Protein AF-A0A6F9ZKG9-F1 (afdb_mon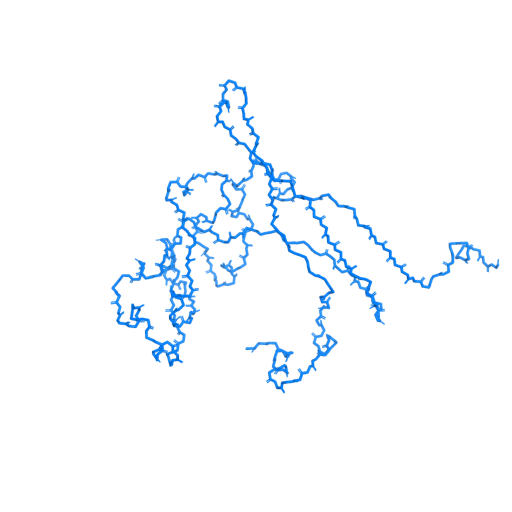omer)

Solvent-accessible surface area (backbone atoms only — not comparable to full-atom values): 14625 Å² total; per-residue (Å²): 128,91,49,72,60,54,52,42,40,74,75,73,45,86,70,62,51,79,78,72,70,48,84,81,84,84,70,87,80,88,82,86,77,47,64,51,72,44,77,36,81,51,97,88,35,59,88,40,72,46,82,46,74,64,65,88,85,84,84,79,73,73,96,73,87,79,92,63,94,83,82,88,86,86,86,86,85,89,80,74,72,91,43,32,45,40,54,44,59,44,79,79,53,64,61,88,80,50,66,92,70,72,66,73,52,63,73,56,41,74,72,52,72,69,39,78,46,32,35,36,35,36,20,80,81,26,53,67,86,45,64,51,77,42,60,49,66,45,74,81,78,54,80,78,66,83,51,64,73,87,54,56,86,49,75,56,56,75,40,39,66,66,72,74,61,77,58,75,64,59,50,70,48,86,65,71,74,69,45,54,68,38,47,97,64,57,91,64,47,94,69,81,87,88,83,82,86,88,80,85,81,93,74,96,68,78,51,76,63,65,71,74,46,95,119

Foldseek 3Di:
DPDPQVVCVVVVHGDDCVVVVHDDDQDDDDDDWAFDWDQDDDPVRHVPIDGDTDDDDDDDRPDDDDPDDDDDDDDDDDDDDAAAAFFDQLVVQVPDDDCQRPVLDPVCLVPDDWDKAFLSSTGVPTDRVAIDTDRRPVSVVDDHDYDPPVCLPDFQDQYQNHQQDDHPVSNVDDDLVSNCRNDPDQPVHPDDDDDDDPDDDDDDDDDPVVVPDPD

pLDDT: mean 96.61, std 2.93, range [68.0, 98.62]

Sequence (215 aa):
MQRYHDVISSFGGKTSYDADNRPLLVMRSNLWASGYDVDGTDQTSLGQFSGRVQQTYKHSVPRFFVPEHGTMFTLALVRFPPTATKEIQYLNAKGALTYTDIAGDPVLYGNLPPREISMKDVFRSGDSSKKFKIAEGQWYRYAPSYVSPAYHLLEGFPFIQEPPSGDLQERVLIRHHDYDQCFQSVQLLQWNSQVKFNVTVYRNLPTTRDSIMTS

Radius of gyration: 25.42 Å; Cα contacts (8 Å, |Δi|>4): 210; chains: 1; bounding box: 58×47×74 Å

Mean predicted aligned error: 4.44 Å

Nearest PDB structures (foldseek):
  1kvp-assembly1_A  TM=9.986E-01  e=2.363E-30  Sinsheimervirus phiX174
  1cd3-assembly1_F  TM=9.586E-01  e=1.595E-28  Sinsheimervirus phiX174
  1al0-assembly1_F  TM=9.570E-01  e=9.172E-28  Sinsheimervirus phiX174
  1m06-assembly1_F  TM=9.916E-01  e=2.110E-23  Escherichia phage alpha3
  1gff-assembly1_1  TM=9.932E-01  e=9.046E-22  Escherichia phage G4

Secondary structure (DSSP, 8-state):
--SHHHHHHHTT----STTTTPPP----------EEEEE--STTTTT-EEEEE-------PPP----SS--------------BTTB--HHHHS-SPPHHHHS--HHHHHHSPPEEEEGGGTBTT--TT-EEEE-TTGGGT--PPP--GGGTT-TT---B-S---SSHHHHHS--GGGGGGGSS--BTBS-----------------HHHHH---

Structure (mmCIF, N/CA/C/O backbone):
data_AF-A0A6F9ZKG9-F1
#
_entry.id   AF-A0A6F9ZKG9-F1
#
loop_
_atom_site.group_PDB
_atom_site.id
_atom_site.type_symbol
_atom_site.label_atom_id
_atom_site.label_alt_id
_atom_site.label_comp_id
_atom_site.label_asym_id
_atom_site.label_entity_id
_atom_site.label_seq_id
_atom_site.pdbx_PDB_ins_code
_atom_site.Cartn_x
_atom_site.Cartn_y
_atom_site.Cartn_z
_atom_site.occupancy
_atom_site.B_iso_or_equiv
_atom_site.auth_seq_id
_atom_site.auth_comp_id
_atom_site.auth_asym_id
_atom_site.auth_atom_id
_atom_site.pdbx_PDB_model_num
ATOM 1 N N . MET A 1 1 ? -13.495 -12.592 -12.644 1.00 68.00 1 MET A N 1
ATOM 2 C CA . MET A 1 1 ? -12.568 -12.274 -13.750 1.00 68.00 1 MET A CA 1
ATOM 3 C C . MET A 1 1 ? -13.169 -11.134 -14.537 1.00 68.00 1 MET A C 1
ATOM 5 O O . MET A 1 1 ? -14.350 -11.212 -14.841 1.00 68.00 1 MET A O 1
ATOM 9 N N . GLN A 1 2 ? -12.418 -10.056 -14.755 1.00 91.38 2 GLN A N 1
ATOM 10 C CA . GLN A 1 2 ? -12.954 -8.833 -15.372 1.00 91.38 2 GLN A CA 1
ATOM 11 C C . GLN A 1 2 ? -12.218 -8.443 -16.658 1.00 91.38 2 GLN A C 1
ATOM 13 O O . GLN A 1 2 ? -12.772 -7.702 -17.461 1.00 91.38 2 GLN A O 1
ATOM 18 N N . ARG A 1 3 ? -10.987 -8.927 -16.871 1.00 95.06 3 ARG A N 1
ATOM 19 C CA . ARG A 1 3 ? -10.190 -8.598 -18.056 1.00 95.06 3 ARG A CA 1
ATOM 20 C C . ARG A 1 3 ? -10.243 -9.725 -19.077 1.00 95.06 3 ARG A C 1
ATOM 22 O O . ARG A 1 3 ? -10.315 -10.894 -18.708 1.00 95.06 3 ARG A O 1
ATOM 29 N N . TYR A 1 4 ? -10.149 -9.365 -20.355 1.00 94.12 4 TYR A N 1
ATOM 30 C CA . TYR A 1 4 ? -10.163 -10.314 -21.469 1.00 94.12 4 TYR A CA 1
ATOM 31 C C . TYR A 1 4 ? -9.132 -11.443 -21.296 1.00 94.12 4 TYR A C 1
ATOM 33 O O . TYR A 1 4 ? -9.489 -12.615 -21.378 1.00 94.12 4 TYR A O 1
ATOM 41 N N . HIS A 1 5 ? -7.877 -11.116 -20.967 1.00 93.69 5 HIS A N 1
ATOM 42 C CA . HIS A 1 5 ? -6.835 -12.128 -20.763 1.00 93.69 5 HIS A CA 1
ATOM 43 C C . HIS A 1 5 ? -7.112 -13.075 -19.588 1.00 93.69 5 HIS A C 1
ATOM 45 O O . HIS A 1 5 ? -6.770 -14.252 -19.680 1.00 93.69 5 HIS A O 1
ATOM 51 N N . ASP A 1 6 ? -7.752 -12.601 -18.513 1.00 95.75 6 ASP A N 1
ATOM 52 C CA . ASP A 1 6 ? -8.135 -13.458 -17.384 1.00 95.75 6 ASP A CA 1
ATOM 53 C C . ASP A 1 6 ? -9.185 -14.481 -17.822 1.00 95.75 6 ASP A C 1
ATOM 55 O O . ASP A 1 6 ? -9.098 -15.655 -17.468 1.00 95.75 6 ASP A O 1
ATOM 59 N N . VAL A 1 7 ? -10.158 -14.040 -18.631 1.00 95.69 7 VAL A N 1
ATOM 60 C CA . VAL A 1 7 ? -11.177 -14.926 -19.201 1.00 95.69 7 VAL A CA 1
ATOM 61 C C . VAL A 1 7 ? -10.508 -15.976 -20.079 1.00 95.69 7 VAL A C 1
ATOM 63 O O . VAL A 1 7 ? -10.723 -17.157 -19.842 1.00 95.69 7 VAL A O 1
ATOM 66 N N . ILE A 1 8 ? -9.632 -15.598 -21.013 1.00 95.94 8 ILE A N 1
ATOM 67 C CA . ILE A 1 8 ? -8.926 -16.571 -21.868 1.00 95.94 8 ILE A CA 1
ATOM 68 C C . ILE A 1 8 ? -8.077 -17.552 -21.045 1.00 95.94 8 ILE A C 1
ATOM 70 O O . ILE A 1 8 ? -8.092 -18.754 -21.311 1.00 95.94 8 ILE A O 1
ATOM 74 N N . SER A 1 9 ? -7.387 -17.063 -20.013 1.00 95.94 9 SER A N 1
ATOM 75 C CA . SER A 1 9 ? -6.615 -17.902 -19.089 1.00 95.94 9 SER A CA 1
ATOM 76 C C . SER A 1 9 ? -7.493 -18.930 -18.365 1.00 95.94 9 SER A C 1
ATOM 78 O O . SER A 1 9 ? -7.084 -20.074 -18.182 1.00 95.94 9 SER A O 1
ATOM 80 N N . SER A 1 10 ? -8.739 -18.578 -18.027 1.00 96.38 10 SER A N 1
ATOM 81 C CA . SER A 1 10 ? -9.689 -19.518 -17.411 1.00 96.38 10 SER A CA 1
ATOM 82 C C . SER A 1 10 ? -10.095 -20.685 -18.313 1.00 96.38 10 SER A C 1
ATOM 84 O O . SER A 1 10 ? -10.447 -21.746 -17.806 1.00 96.38 10 SER A O 1
ATOM 86 N N . PHE A 1 11 ? -9.969 -20.528 -19.635 1.00 96.31 11 PHE A N 1
ATOM 87 C CA . PHE A 1 11 ? -10.119 -21.614 -20.610 1.00 96.31 11 PHE A CA 1
ATOM 88 C C . PHE A 1 11 ? -8.809 -22.396 -20.837 1.00 96.31 11 PHE A C 1
ATOM 90 O O . PHE A 1 11 ? -8.741 -23.239 -21.728 1.00 96.31 11 PHE A O 1
ATOM 97 N N . GLY A 1 12 ? -7.747 -22.116 -20.071 1.00 96.31 12 GLY A N 1
ATOM 98 C CA . GLY A 1 12 ? -6.409 -22.692 -20.256 1.00 96.31 12 GLY A CA 1
ATOM 99 C C . GLY A 1 12 ? -5.617 -22.079 -21.418 1.00 96.31 12 GLY A C 1
ATOM 100 O O . GLY A 1 12 ? -4.546 -22.576 -21.768 1.00 96.31 12 GLY A O 1
ATOM 101 N N . GLY A 1 13 ? -6.132 -21.006 -22.025 1.00 96.44 13 GLY A N 1
ATOM 102 C CA . GLY A 1 13 ? -5.474 -20.285 -23.109 1.00 96.44 13 GLY A CA 1
ATOM 103 C C . GLY A 1 13 ? -4.403 -19.307 -22.620 1.00 96.44 13 GLY A C 1
ATOM 104 O O . GLY A 1 13 ? -4.229 -19.061 -21.428 1.00 96.44 13 GLY A O 1
ATOM 105 N N . LYS A 1 14 ? -3.684 -18.702 -23.569 1.00 96.06 14 LYS A N 1
ATOM 106 C CA . LYS A 1 14 ? -2.725 -17.618 -23.314 1.00 96.06 14 LYS A CA 1
ATOM 107 C C . LYS A 1 14 ? -2.972 -16.482 -24.298 1.00 96.06 14 LYS A C 1
ATOM 109 O O . LYS A 1 14 ? -3.268 -16.734 -25.462 1.00 96.06 14 LYS A O 1
ATOM 114 N N . THR A 1 15 ? -2.808 -15.245 -23.845 1.00 94.94 15 THR A N 1
ATOM 115 C CA . THR A 1 15 ? -2.890 -14.048 -24.691 1.00 94.94 15 THR A CA 1
ATOM 116 C C . THR A 1 15 ? -1.551 -13.316 -24.696 1.00 94.94 15 THR A C 1
ATOM 118 O O . THR A 1 15 ? -0.933 -13.122 -23.642 1.00 94.94 15 THR A O 1
ATOM 121 N N . SER A 1 16 ? -1.094 -12.878 -25.872 1.00 96.19 16 SER A N 1
ATOM 122 C CA . SER A 1 16 ? 0.036 -11.945 -25.971 1.00 96.19 16 SER A CA 1
ATOM 123 C C . SER A 1 16 ? -0.337 -10.594 -25.355 1.00 96.19 16 SER A C 1
ATOM 125 O O . SER A 1 16 ? -1.517 -10.317 -25.126 1.00 96.19 16 SER A O 1
ATOM 127 N N . TYR A 1 17 ? 0.658 -9.764 -25.039 1.00 95.19 17 TYR A N 1
ATOM 128 C CA . TYR A 1 17 ? 0.419 -8.399 -24.557 1.00 95.19 17 TYR A CA 1
ATOM 129 C C . TYR A 1 17 ? -0.107 -7.466 -25.661 1.00 95.19 17 TYR A C 1
ATOM 131 O O . TYR A 1 17 ? -0.791 -6.499 -25.345 1.00 95.19 17 TYR A O 1
ATOM 139 N N . ASP A 1 18 ? 0.113 -7.812 -26.933 1.00 95.81 18 ASP A N 1
ATOM 140 C CA . ASP A 1 18 ? -0.456 -7.103 -28.089 1.00 95.81 18 ASP A CA 1
ATOM 141 C C . ASP A 1 18 ? -1.963 -7.344 -28.248 1.00 95.81 18 ASP A C 1
ATOM 143 O O . ASP A 1 18 ? -2.672 -6.521 -28.812 1.00 95.81 18 ASP A O 1
ATOM 147 N N . ALA A 1 19 ? -2.486 -8.465 -27.736 1.00 95.38 19 ALA A N 1
ATOM 148 C CA . ALA A 1 19 ? -3.903 -8.805 -27.878 1.00 95.38 19 ALA A CA 1
ATOM 149 C C . ALA A 1 19 ? -4.838 -7.861 -27.099 1.00 95.38 19 ALA A C 1
ATOM 151 O O . ALA A 1 19 ? -6.014 -7.745 -27.433 1.00 95.38 19 ALA A O 1
ATOM 152 N N . ASP A 1 20 ? -4.340 -7.220 -26.042 1.00 95.25 20 ASP A N 1
ATOM 153 C CA . ASP A 1 20 ? -5.093 -6.275 -25.212 1.00 95.25 20 ASP A CA 1
ATOM 154 C C . ASP A 1 20 ? -4.306 -4.993 -24.895 1.00 95.25 20 ASP A C 1
ATOM 156 O O . ASP A 1 20 ? -4.669 -4.258 -23.975 1.00 95.25 20 ASP A O 1
ATOM 160 N N . ASN A 1 21 ? -3.245 -4.718 -25.665 1.00 96.12 21 ASN A N 1
ATOM 161 C CA . ASN A 1 21 ? -2.391 -3.529 -25.574 1.00 96.12 21 ASN A CA 1
ATOM 162 C C . ASN A 1 21 ? -1.891 -3.216 -24.154 1.00 96.12 21 ASN A C 1
ATOM 164 O O . ASN A 1 21 ? -1.776 -2.052 -23.758 1.00 96.12 21 ASN A O 1
ATOM 168 N N . ARG A 1 22 ? -1.606 -4.247 -23.353 1.00 96.44 22 ARG A N 1
ATOM 169 C CA . ARG A 1 22 ? -1.117 -4.054 -21.983 1.00 96.44 22 ARG A CA 1
ATOM 170 C C . ARG A 1 22 ? 0.397 -3.810 -21.967 1.00 96.44 22 ARG A C 1
ATOM 172 O O . ARG A 1 22 ? 1.133 -4.512 -22.659 1.00 96.44 22 ARG A O 1
ATOM 179 N N . PRO A 1 23 ? 0.908 -2.896 -21.122 1.00 97.75 23 PRO A N 1
ATOM 180 C CA . PRO A 1 23 ? 2.345 -2.775 -20.908 1.00 97.75 23 PRO A CA 1
ATOM 181 C C . PRO A 1 23 ? 2.950 -4.087 -20.393 1.00 97.75 23 PRO A C 1
ATOM 183 O O . PRO A 1 23 ? 2.398 -4.729 -19.493 1.00 97.75 23 PRO A O 1
ATOM 186 N N . LEU A 1 24 ? 4.111 -4.470 -20.925 1.00 97.75 24 LEU A N 1
ATOM 187 C CA . LEU A 1 24 ? 4.844 -5.640 -20.451 1.00 97.75 24 LEU A CA 1
ATOM 188 C C . LEU A 1 24 ? 5.576 -5.322 -19.139 1.00 97.75 24 LEU A C 1
ATOM 190 O O . LEU A 1 24 ? 6.477 -4.484 -19.098 1.00 97.75 24 LEU A O 1
ATOM 194 N N . LEU A 1 25 ? 5.231 -6.032 -18.061 1.00 98.19 25 LEU A N 1
ATOM 195 C CA . LEU A 1 25 ? 5.981 -5.969 -16.807 1.00 98.19 25 LEU A CA 1
ATOM 196 C C . LEU A 1 25 ? 7.286 -6.764 -16.943 1.00 98.19 25 LEU A C 1
ATOM 198 O O . LEU A 1 25 ? 7.283 -7.986 -16.825 1.00 98.19 25 LEU A O 1
ATOM 202 N N . VAL A 1 26 ? 8.401 -6.066 -17.166 1.00 98.31 26 VAL A N 1
ATOM 203 C CA . VAL A 1 26 ? 9.722 -6.702 -17.321 1.00 98.31 26 VAL A CA 1
ATOM 204 C C . VAL A 1 26 ? 10.334 -7.089 -15.973 1.00 98.31 26 VAL A C 1
ATOM 206 O O . VAL A 1 26 ? 10.905 -8.167 -15.837 1.00 98.31 26 VAL A O 1
ATOM 209 N N . MET A 1 27 ? 10.231 -6.219 -14.965 1.00 98.50 27 MET A N 1
ATOM 210 C CA . MET A 1 27 ? 10.819 -6.460 -13.648 1.00 98.50 27 MET A CA 1
ATOM 211 C C . MET A 1 27 ? 10.031 -5.757 -12.546 1.00 98.50 27 MET A C 1
ATOM 213 O O . MET A 1 27 ? 9.553 -4.638 -12.720 1.00 98.50 27 MET A O 1
ATOM 217 N N . ARG A 1 28 ? 9.955 -6.392 -11.373 1.00 98.62 28 ARG A N 1
ATOM 218 C CA . ARG A 1 28 ? 9.404 -5.808 -10.147 1.00 98.62 28 ARG A CA 1
ATOM 219 C C . ARG A 1 28 ? 10.324 -6.118 -8.972 1.00 98.62 28 ARG A C 1
ATOM 221 O O . ARG A 1 28 ? 10.655 -7.273 -8.734 1.00 98.62 28 ARG A O 1
ATOM 228 N N . SER A 1 29 ? 10.689 -5.091 -8.211 1.00 98.50 29 SER A N 1
ATOM 229 C CA . SER A 1 29 ? 11.384 -5.234 -6.926 1.00 98.50 29 SER A CA 1
ATOM 230 C C . SER A 1 29 ? 10.503 -4.679 -5.812 1.00 98.50 29 SER A C 1
ATOM 232 O O . SER A 1 29 ? 9.796 -3.693 -6.013 1.00 98.50 29 SER A O 1
ATOM 234 N N . ASN A 1 30 ? 10.524 -5.317 -4.644 1.00 98.38 30 ASN A N 1
ATOM 235 C CA . ASN A 1 30 ? 9.832 -4.851 -3.447 1.00 98.38 30 ASN A CA 1
ATOM 236 C C . ASN A 1 30 ? 10.760 -4.996 -2.239 1.00 98.38 30 ASN A C 1
ATOM 238 O O . ASN A 1 30 ? 11.550 -5.936 -2.183 1.00 98.38 30 ASN A O 1
ATOM 242 N N . LEU A 1 31 ? 10.685 -4.039 -1.318 1.00 98.31 31 LEU A N 1
ATOM 243 C CA . LEU A 1 31 ? 11.499 -3.990 -0.110 1.00 98.31 31 LEU A CA 1
ATOM 244 C C . LEU A 1 31 ? 10.796 -3.163 0.967 1.00 98.31 31 LEU A C 1
ATOM 246 O O . LEU A 1 31 ? 9.945 -2.330 0.650 1.00 98.31 31 LEU A O 1
ATOM 250 N N . TRP A 1 32 ? 11.203 -3.372 2.215 1.00 98.50 32 TRP A N 1
ATOM 251 C CA . TRP A 1 32 ? 10.869 -2.505 3.341 1.00 98.50 32 TRP A CA 1
ATOM 252 C C . TRP A 1 32 ? 11.965 -1.459 3.524 1.00 98.50 32 TRP A C 1
ATOM 254 O O . TRP A 1 32 ? 13.149 -1.789 3.467 1.00 98.50 32 TRP A O 1
ATOM 264 N N . ALA A 1 33 ? 11.569 -0.202 3.714 1.00 98.12 33 ALA A N 1
ATOM 265 C CA . ALA A 1 33 ? 12.489 0.880 4.035 1.00 98.12 33 ALA A CA 1
ATOM 266 C C . ALA A 1 33 ? 12.518 1.090 5.549 1.00 98.12 33 ALA A C 1
ATOM 268 O O . ALA A 1 33 ? 11.465 1.176 6.175 1.00 98.12 33 ALA A O 1
ATOM 269 N N . SER A 1 34 ? 13.720 1.154 6.116 1.00 97.56 34 SER A N 1
ATOM 270 C CA . SER A 1 34 ? 13.936 1.389 7.543 1.00 97.56 34 SER A CA 1
ATOM 271 C C . SER A 1 34 ? 15.083 2.381 7.755 1.00 97.56 34 SER A C 1
ATOM 273 O O . SER A 1 34 ? 15.618 2.955 6.801 1.00 97.56 34 SER A O 1
ATOM 275 N N . GLY A 1 35 ? 15.438 2.617 9.010 1.00 97.56 35 GLY A N 1
ATOM 276 C CA . GLY A 1 35 ? 16.494 3.530 9.409 1.00 97.56 35 GLY A CA 1
ATOM 277 C C . GLY A 1 35 ? 16.763 3.460 10.905 1.00 97.56 35 GLY A C 1
ATOM 278 O O . GLY A 1 35 ? 16.715 2.377 11.484 1.00 97.56 35 GLY A O 1
ATOM 279 N N . TYR A 1 36 ? 17.070 4.602 11.508 1.00 97.88 36 TYR A N 1
ATOM 280 C CA . TYR A 1 36 ? 17.434 4.712 12.920 1.00 97.88 36 TYR A CA 1
ATOM 281 C C . TYR A 1 36 ? 16.873 6.000 13.532 1.00 97.88 36 TYR A C 1
ATOM 283 O O . TYR A 1 36 ? 16.562 6.941 12.800 1.00 97.88 36 TYR A O 1
ATOM 291 N N . ASP A 1 37 ? 16.761 6.046 14.857 1.00 98.25 37 ASP A N 1
ATOM 292 C CA . ASP A 1 37 ? 16.356 7.246 15.590 1.00 98.25 37 ASP A CA 1
ATOM 293 C C . ASP A 1 37 ? 17.558 8.148 15.890 1.00 98.25 37 ASP A C 1
ATOM 295 O O . ASP A 1 37 ? 18.673 7.678 16.121 1.00 98.25 37 ASP A O 1
ATOM 299 N N . VAL A 1 38 ? 17.334 9.459 15.854 1.00 97.88 38 VAL A N 1
ATOM 300 C CA . VAL A 1 38 ? 18.310 10.479 16.245 1.00 97.88 38 VAL A CA 1
ATOM 301 C C . VAL A 1 38 ? 17.896 11.063 17.590 1.00 97.88 38 VAL A C 1
ATOM 303 O O . VAL A 1 38 ? 16.805 11.627 17.697 1.00 97.88 38 VAL A O 1
ATOM 306 N N . ASP A 1 39 ? 18.779 10.952 18.579 1.00 97.38 39 ASP A N 1
ATOM 307 C CA . ASP A 1 39 ? 18.540 11.407 19.950 1.00 97.38 39 ASP A CA 1
ATOM 308 C C . ASP A 1 39 ? 18.719 12.929 20.073 1.00 97.38 39 ASP A C 1
ATOM 310 O O . ASP A 1 39 ? 19.727 13.489 19.631 1.00 97.38 39 ASP A O 1
ATOM 314 N N . GLY A 1 40 ? 17.756 13.601 20.708 1.00 96.56 40 GLY A N 1
ATOM 315 C CA . GLY A 1 40 ? 17.894 14.992 21.137 1.00 96.56 40 GLY A CA 1
ATOM 316 C C . GLY A 1 40 ? 18.830 15.101 22.340 1.00 96.56 40 GLY A C 1
ATOM 317 O O . GLY A 1 40 ? 18.676 14.380 23.326 1.00 96.56 40 GLY A O 1
ATOM 318 N N . THR A 1 41 ? 19.822 15.989 22.265 1.00 96.94 41 THR A N 1
ATOM 319 C CA . THR A 1 41 ? 20.879 16.106 23.289 1.00 96.94 41 THR A CA 1
ATOM 320 C C . THR A 1 41 ? 20.991 17.496 23.905 1.00 96.94 41 THR A C 1
ATOM 322 O O . THR A 1 41 ? 21.870 17.720 24.738 1.00 96.94 41 THR A O 1
ATOM 325 N N . ASP A 1 42 ? 20.163 18.453 23.478 1.00 96.00 42 ASP A N 1
ATOM 326 C CA . ASP A 1 42 ? 20.129 19.772 24.108 1.00 96.00 42 ASP A CA 1
ATOM 327 C C . ASP A 1 42 ? 19.295 19.754 25.402 1.00 96.00 42 ASP A C 1
ATOM 329 O O . ASP A 1 42 ? 18.649 18.764 25.748 1.00 96.00 42 ASP A O 1
ATOM 333 N N . GLN A 1 43 ? 19.311 20.865 26.138 1.00 96.12 43 GLN A N 1
ATOM 334 C CA . GLN A 1 43 ? 18.636 20.970 27.433 1.00 96.12 43 GLN A CA 1
ATOM 335 C C . GLN A 1 43 ? 17.122 20.693 27.368 1.00 96.12 43 GLN A C 1
ATOM 337 O O . GLN A 1 43 ? 16.541 20.268 28.365 1.00 96.12 43 GLN A O 1
ATOM 342 N N . THR A 1 44 ? 16.474 20.957 26.232 1.00 95.25 44 THR A N 1
ATOM 343 C CA . THR A 1 44 ? 15.010 20.894 26.076 1.00 95.25 44 THR A CA 1
ATOM 344 C C . THR A 1 44 ? 14.516 19.645 25.351 1.00 95.25 44 THR A C 1
ATOM 346 O O . THR A 1 44 ? 13.354 19.276 25.497 1.00 95.25 44 THR A O 1
ATOM 349 N N . SER A 1 45 ? 15.386 18.997 24.579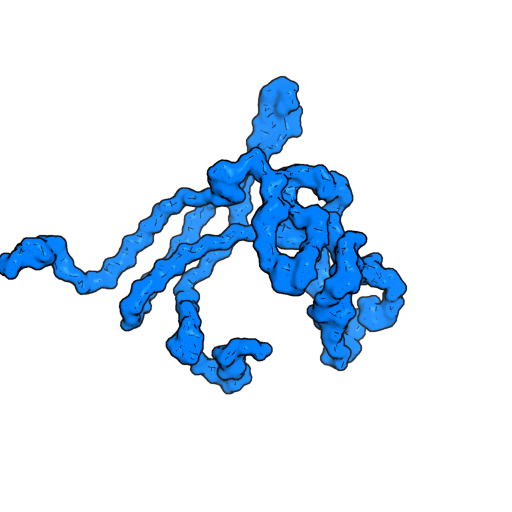 1.00 95.12 45 SER A N 1
ATOM 350 C CA . SER A 1 45 ? 15.096 17.826 23.747 1.00 95.12 45 SER A CA 1
ATOM 351 C C . SER A 1 45 ? 15.697 16.536 24.301 1.00 95.12 45 SER A C 1
ATOM 353 O O . SER A 1 45 ? 15.530 15.485 23.687 1.00 95.12 45 SER A O 1
ATOM 355 N N . LEU A 1 46 ? 16.363 16.576 25.461 1.00 95.50 46 LEU A N 1
ATOM 356 C CA . LEU A 1 46 ? 16.868 15.368 26.108 1.00 95.50 46 LEU A CA 1
ATOM 357 C C . LEU A 1 46 ? 15.708 14.404 26.413 1.00 95.50 46 LEU A C 1
ATOM 359 O O . LEU A 1 46 ? 14.835 14.701 27.229 1.00 95.50 46 LEU A O 1
ATOM 363 N N . GLY A 1 47 ? 15.705 13.247 25.744 1.00 95.50 47 GLY A N 1
ATOM 364 C CA . GLY A 1 47 ? 14.613 12.264 25.789 1.00 95.50 47 GLY A CA 1
ATOM 365 C C . GLY A 1 47 ? 13.613 12.347 24.625 1.00 95.50 47 GLY A C 1
ATOM 366 O O . GLY A 1 47 ? 12.647 11.585 24.610 1.00 95.50 47 GLY A O 1
ATOM 367 N N . GLN A 1 48 ? 13.829 13.242 23.657 1.00 96.25 48 GLN A N 1
ATOM 368 C CA . GLN A 1 48 ? 13.128 13.269 22.370 1.00 96.25 48 GLN A CA 1
ATOM 369 C C . GLN A 1 48 ? 13.923 12.528 21.291 1.00 96.25 48 GLN A C 1
ATOM 371 O O . GLN A 1 48 ? 15.151 12.443 21.349 1.00 96.25 48 GLN A O 1
ATOM 376 N N . PHE A 1 49 ? 13.208 12.038 20.276 1.00 96.75 49 PHE A N 1
ATOM 377 C CA . PHE A 1 49 ? 13.772 11.267 19.171 1.00 96.75 49 PHE A CA 1
ATOM 378 C C . PHE A 1 49 ? 13.183 11.721 17.837 1.00 96.75 49 PHE A C 1
ATOM 380 O O . PHE A 1 49 ? 12.020 12.120 17.760 1.00 96.75 49 PHE A O 1
ATOM 387 N N . SER A 1 50 ? 13.975 11.612 16.772 1.00 97.06 50 SER A N 1
ATOM 388 C CA . SER A 1 50 ? 13.520 11.815 15.397 1.00 97.06 50 SER A CA 1
ATOM 389 C C . SER A 1 50 ? 13.943 10.646 14.516 1.00 97.06 50 SER A C 1
ATOM 391 O O . SER A 1 50 ? 15.135 10.438 14.290 1.00 97.06 50 SER A O 1
ATOM 393 N N . GLY A 1 51 ? 12.971 9.936 13.945 1.00 97.38 51 GLY A N 1
ATOM 394 C CA . GLY A 1 51 ? 13.237 8.832 13.027 1.00 97.38 51 GLY A CA 1
ATOM 395 C C . GLY A 1 51 ? 13.853 9.309 11.710 1.00 97.38 51 GLY A C 1
ATOM 396 O O . GLY A 1 51 ? 13.301 10.165 11.017 1.00 97.38 51 GLY A O 1
ATOM 397 N N . ARG A 1 52 ? 14.990 8.725 11.325 1.00 98.12 52 ARG A N 1
ATOM 398 C CA . ARG A 1 52 ? 15.646 8.942 10.032 1.00 98.12 52 ARG A CA 1
ATOM 399 C C . ARG A 1 52 ? 15.635 7.655 9.220 1.00 98.12 52 ARG A C 1
ATOM 401 O O . ARG A 1 52 ? 16.485 6.785 9.396 1.00 98.12 52 ARG A O 1
ATOM 408 N N . VAL A 1 53 ? 14.702 7.564 8.274 1.00 98.12 53 VAL A N 1
ATOM 409 C CA . VAL A 1 53 ? 14.613 6.447 7.322 1.00 98.12 53 VAL A CA 1
ATOM 410 C C . VAL A 1 53 ? 15.653 6.630 6.216 1.00 98.12 53 VAL A C 1
ATOM 412 O O . VAL A 1 53 ? 15.598 7.594 5.454 1.00 98.12 53 VAL A O 1
ATOM 415 N N . GLN A 1 54 ? 16.598 5.696 6.106 1.00 97.75 54 GLN A N 1
ATOM 416 C CA . GLN A 1 54 ? 17.618 5.700 5.060 1.00 97.75 54 GLN A CA 1
ATOM 417 C C . GLN A 1 54 ? 17.851 4.274 4.562 1.00 97.75 54 GLN A C 1
ATOM 419 O O . GLN A 1 54 ? 18.597 3.500 5.156 1.00 97.75 54 GLN A O 1
ATOM 424 N N . GLN A 1 55 ? 17.230 3.952 3.428 1.00 97.94 55 GLN A N 1
ATOM 425 C CA . GLN A 1 55 ? 17.259 2.612 2.859 1.00 97.94 55 GLN A CA 1
ATOM 426 C C . GLN A 1 55 ? 18.067 2.562 1.563 1.00 97.94 55 GLN A C 1
ATOM 428 O O . GLN A 1 55 ? 17.722 3.203 0.568 1.00 97.94 55 GLN A O 1
ATOM 433 N N . THR A 1 56 ? 19.090 1.712 1.541 1.00 98.06 56 THR A N 1
ATOM 434 C CA . THR A 1 56 ? 19.776 1.338 0.301 1.00 98.06 56 THR A CA 1
ATOM 435 C C . THR A 1 56 ? 18.962 0.280 -0.433 1.00 98.06 56 THR A C 1
ATOM 437 O O . THR A 1 56 ? 18.468 -0.675 0.168 1.00 98.06 56 THR A O 1
ATOM 440 N N . TYR A 1 57 ? 18.843 0.413 -1.752 1.00 98.38 57 TYR A N 1
ATOM 441 C CA . TYR A 1 57 ? 18.182 -0.588 -2.578 1.00 98.38 57 TYR A CA 1
ATOM 442 C C . TYR A 1 57 ? 18.887 -0.808 -3.908 1.00 98.38 57 TYR A C 1
ATOM 444 O O . TYR A 1 57 ? 19.637 0.033 -4.401 1.00 98.38 57 TYR A O 1
ATOM 452 N N . LYS A 1 58 ? 18.611 -1.970 -4.502 1.00 98.31 58 LYS A N 1
ATOM 453 C CA . LYS A 1 58 ? 19.061 -2.344 -5.839 1.00 98.31 58 LYS A CA 1
ATOM 454 C C . LYS A 1 58 ? 17.868 -2.867 -6.627 1.00 98.31 58 LYS A C 1
ATOM 456 O O . LYS A 1 58 ? 17.293 -3.895 -6.284 1.00 98.31 58 LYS A O 1
ATOM 461 N N . HIS A 1 59 ? 17.524 -2.166 -7.700 1.00 98.44 59 HIS A N 1
ATOM 462 C CA . HIS A 1 59 ? 16.614 -2.660 -8.725 1.00 98.44 59 HIS A CA 1
ATOM 463 C C . HIS A 1 59 ? 17.455 -3.104 -9.923 1.00 98.44 59 HIS A C 1
ATOM 465 O O . HIS A 1 59 ? 18.310 -2.358 -10.397 1.00 98.44 59 HIS A O 1
ATOM 471 N N . SER A 1 60 ? 17.289 -4.345 -10.371 1.00 98.25 60 SER A N 1
ATOM 472 C CA . SER A 1 60 ? 18.070 -4.902 -11.477 1.00 98.25 60 SER A CA 1
ATOM 473 C C . SER A 1 60 ? 17.142 -5.547 -12.480 1.00 98.25 60 SER A C 1
ATOM 475 O O . SER A 1 60 ? 16.505 -6.550 -12.177 1.00 98.25 60 SER A O 1
ATOM 477 N N . VAL A 1 61 ? 17.089 -4.952 -13.667 1.00 98.31 61 VAL A N 1
ATOM 478 C CA . VAL A 1 61 ? 16.392 -5.501 -14.824 1.00 98.31 61 VAL A CA 1
ATOM 479 C C . VAL A 1 61 ? 17.388 -6.406 -15.555 1.00 98.31 61 VAL A C 1
ATOM 481 O O . VAL A 1 61 ? 18.425 -5.904 -16.001 1.00 98.31 61 VAL A O 1
ATOM 484 N N . PRO A 1 62 ? 17.146 -7.728 -15.649 1.00 98.38 62 PRO A N 1
ATOM 485 C CA . PRO A 1 62 ? 17.974 -8.609 -16.467 1.00 98.38 62 PRO A CA 1
ATOM 486 C C . PRO A 1 62 ? 17.995 -8.142 -17.925 1.00 98.38 62 PRO A C 1
ATOM 488 O O . PRO A 1 62 ? 17.115 -7.398 -18.359 1.00 98.38 62 PRO A O 1
ATOM 491 N N . ARG A 1 63 ? 18.987 -8.590 -18.706 1.00 98.25 63 ARG A N 1
ATOM 492 C CA . ARG A 1 63 ? 19.036 -8.267 -20.138 1.00 98.25 63 ARG A CA 1
ATOM 493 C C . ARG A 1 63 ? 17.708 -8.660 -20.790 1.00 98.25 63 ARG A C 1
ATOM 495 O O . ARG A 1 63 ? 17.302 -9.815 -20.721 1.00 98.25 63 ARG A O 1
ATOM 502 N N . PHE A 1 64 ? 17.076 -7.691 -21.437 1.00 98.19 64 PHE A N 1
ATOM 503 C CA . PHE A 1 64 ? 15.786 -7.843 -22.090 1.00 98.19 64 PHE A CA 1
ATOM 504 C C . PHE A 1 64 ? 15.934 -7.523 -23.578 1.00 98.19 64 PHE A C 1
ATOM 506 O O . PHE A 1 64 ? 16.568 -6.530 -23.939 1.00 98.19 64 PHE A O 1
ATOM 513 N N . PHE A 1 65 ? 15.387 -8.386 -24.433 1.00 98.31 65 PHE A N 1
ATOM 514 C CA . PHE A 1 65 ? 15.316 -8.141 -25.869 1.00 98.31 65 PHE A CA 1
ATOM 515 C C . PHE A 1 65 ? 14.117 -7.242 -26.157 1.00 98.31 65 PHE A C 1
ATOM 517 O O . PHE A 1 65 ? 13.001 -7.574 -25.772 1.00 98.31 65 PHE A O 1
ATOM 524 N N . VAL A 1 66 ? 14.357 -6.117 -26.825 1.00 98.06 66 VAL A N 1
ATOM 525 C CA . VAL A 1 66 ? 13.320 -5.162 -27.217 1.00 98.06 66 VAL A CA 1
ATOM 526 C C . VAL A 1 66 ? 12.838 -5.547 -28.624 1.00 98.06 66 VAL A C 1
ATOM 528 O O . VAL A 1 66 ? 13.606 -5.357 -29.567 1.00 98.06 66 VAL A O 1
ATOM 531 N N . PRO A 1 67 ? 11.629 -6.128 -28.776 1.00 97.75 67 PRO A N 1
ATOM 532 C CA . PRO A 1 67 ? 11.171 -6.664 -30.061 1.00 97.75 67 PRO A CA 1
ATOM 533 C C . PRO A 1 67 ? 10.761 -5.573 -31.056 1.00 97.75 67 PRO A C 1
ATOM 535 O O . PRO A 1 67 ? 10.902 -5.758 -32.261 1.00 97.75 67 PRO A O 1
ATOM 538 N N . GLU A 1 68 ? 10.295 -4.431 -30.554 1.00 98.12 68 GLU A N 1
ATOM 539 C CA . GLU A 1 68 ? 9.832 -3.287 -31.338 1.00 98.12 68 GLU A CA 1
ATOM 540 C C . GLU A 1 68 ? 10.298 -1.979 -30.696 1.00 98.12 68 GLU A C 1
ATOM 542 O O . GLU A 1 68 ? 10.623 -1.933 -29.507 1.00 98.12 68 GLU A O 1
ATOM 547 N N . HIS A 1 69 ? 10.325 -0.894 -31.472 1.00 98.12 69 HIS A N 1
ATOM 548 C CA . HIS A 1 69 ? 10.641 0.429 -30.935 1.00 98.12 69 HIS A CA 1
ATOM 549 C C . HIS A 1 69 ? 9.614 0.834 -29.869 1.00 98.12 69 HIS A C 1
ATOM 551 O O . HIS A 1 69 ? 8.414 0.645 -30.045 1.00 98.12 69 HIS A O 1
ATOM 557 N N . GLY A 1 70 ? 10.078 1.426 -28.768 1.00 97.19 70 GLY A N 1
ATOM 558 C CA . GLY A 1 70 ? 9.200 1.820 -27.671 1.00 97.19 70 GLY A CA 1
ATOM 559 C C . GLY A 1 70 ? 9.945 2.433 -26.492 1.00 97.19 70 GLY A C 1
ATOM 560 O O . GLY A 1 70 ? 11.123 2.787 -26.589 1.00 97.19 70 GLY A O 1
ATOM 561 N N . THR A 1 71 ? 9.245 2.537 -25.362 1.00 97.94 71 THR A N 1
ATOM 562 C CA . THR A 1 71 ? 9.742 3.191 -24.144 1.00 97.94 71 THR A CA 1
ATOM 563 C C . THR A 1 71 ? 9.803 2.208 -22.981 1.00 97.94 71 THR A C 1
ATOM 565 O O . THR A 1 71 ? 8.857 1.469 -22.723 1.00 97.94 71 THR A O 1
ATOM 568 N N . MET A 1 72 ? 10.903 2.249 -22.228 1.00 98.06 72 MET A N 1
ATOM 569 C CA . MET A 1 72 ? 11.065 1.501 -20.981 1.00 98.06 72 MET A CA 1
ATOM 570 C C . MET A 1 72 ? 10.764 2.420 -19.794 1.00 98.06 72 MET A C 1
ATOM 572 O O . MET A 1 72 ? 11.577 3.276 -19.449 1.00 98.06 72 MET A O 1
ATOM 576 N N . PHE A 1 73 ? 9.606 2.243 -19.159 1.00 98.38 73 PHE A N 1
ATOM 577 C CA . PHE A 1 73 ? 9.244 2.987 -17.951 1.00 98.38 73 PHE A CA 1
ATOM 578 C C . PHE A 1 73 ? 9.753 2.274 -16.694 1.00 98.38 73 PHE A C 1
ATOM 580 O O . PHE A 1 73 ? 9.529 1.080 -16.511 1.00 98.38 73 PHE A O 1
ATOM 587 N N . THR A 1 74 ? 10.401 3.022 -15.800 1.00 98.19 74 THR A N 1
ATOM 588 C CA . THR A 1 74 ? 10.732 2.577 -14.438 1.00 98.19 74 THR A CA 1
ATOM 589 C C . THR A 1 74 ? 10.003 3.488 -13.461 1.00 98.19 74 THR A C 1
ATOM 591 O O . THR A 1 74 ? 10.250 4.691 -13.452 1.00 98.19 74 THR A O 1
ATOM 594 N N . LEU A 1 75 ? 9.084 2.931 -12.669 1.00 98.38 75 LEU A N 1
ATOM 595 C CA . LEU A 1 75 ? 8.255 3.682 -11.721 1.00 98.38 75 LEU A CA 1
ATOM 596 C C . LEU A 1 75 ? 8.573 3.277 -10.278 1.00 98.38 75 LEU A C 1
ATOM 598 O O . LEU A 1 75 ? 9.021 2.159 -10.023 1.00 98.38 75 LEU A O 1
ATOM 602 N N . ALA A 1 76 ? 8.289 4.175 -9.336 1.00 98.25 76 ALA A N 1
ATOM 603 C CA . ALA A 1 76 ? 8.394 3.928 -7.902 1.00 98.25 76 ALA A CA 1
ATOM 604 C C . ALA A 1 76 ? 7.027 4.097 -7.225 1.00 98.25 76 ALA A C 1
ATOM 606 O O . ALA A 1 76 ? 6.205 4.904 -7.656 1.00 98.25 76 ALA A O 1
ATOM 607 N N . LEU A 1 77 ? 6.795 3.332 -6.157 1.00 98.50 77 LEU A N 1
ATOM 608 C CA . LEU A 1 77 ? 5.601 3.430 -5.321 1.00 98.50 77 LEU A CA 1
ATOM 609 C C . LEU A 1 77 ? 5.986 3.160 -3.865 1.00 98.50 77 LEU A C 1
ATOM 611 O O . LEU A 1 77 ? 6.304 2.024 -3.509 1.00 98.50 77 LEU A O 1
ATOM 615 N N . VAL A 1 78 ? 5.929 4.200 -3.037 1.00 98.25 78 VAL A N 1
ATOM 616 C CA . VAL A 1 78 ? 6.088 4.105 -1.581 1.00 98.25 78 VAL A CA 1
ATOM 617 C C . VAL A 1 78 ? 4.702 4.087 -0.949 1.00 98.25 78 VAL A C 1
ATOM 619 O O . VAL A 1 78 ? 3.835 4.869 -1.331 1.00 98.25 78 VAL A O 1
ATOM 622 N N . ARG A 1 79 ? 4.474 3.156 -0.022 1.00 98.38 79 ARG A N 1
ATOM 623 C CA . ARG A 1 79 ? 3.211 3.013 0.709 1.00 98.38 79 ARG A CA 1
ATOM 624 C C . ARG A 1 79 ? 3.494 2.576 2.133 1.00 98.38 79 ARG A C 1
ATOM 626 O O . ARG A 1 79 ? 4.384 1.754 2.347 1.00 98.38 79 ARG A O 1
ATOM 633 N N . PHE A 1 80 ? 2.678 3.052 3.059 1.00 98.19 80 PHE A N 1
ATOM 634 C CA . PHE A 1 80 ? 2.564 2.452 4.378 1.00 98.19 80 PHE A CA 1
ATOM 635 C C . PHE A 1 80 ? 1.543 1.307 4.354 1.00 98.19 80 PHE A C 1
ATOM 637 O O . PHE A 1 80 ? 0.633 1.305 3.516 1.00 98.19 80 PHE A O 1
ATOM 644 N N . PRO A 1 81 ? 1.671 0.312 5.248 1.00 98.19 81 PRO A N 1
ATOM 645 C CA . PRO A 1 81 ? 0.553 -0.561 5.580 1.00 98.19 81 PRO A CA 1
ATOM 646 C C . PRO A 1 81 ? -0.668 0.283 5.991 1.00 98.19 81 PRO A C 1
ATOM 648 O O . PRO A 1 81 ? -0.483 1.289 6.677 1.00 98.19 81 PRO A O 1
ATOM 651 N N . PRO A 1 82 ? -1.901 -0.094 5.606 1.00 97.62 82 PRO A N 1
ATOM 652 C CA . PRO A 1 82 ? -3.107 0.685 5.891 1.00 97.62 82 PRO A CA 1
ATOM 653 C C . PRO A 1 82 ? -3.577 0.492 7.343 1.00 97.62 82 PRO A C 1
ATOM 655 O O . PRO A 1 82 ? -4.724 0.143 7.596 1.00 97.62 82 PRO A O 1
ATOM 658 N N . THR A 1 83 ? -2.677 0.676 8.308 1.00 98.12 83 THR A N 1
ATOM 659 C CA . THR A 1 83 ? -2.994 0.588 9.732 1.00 98.12 83 THR A CA 1
ATOM 660 C C . THR A 1 83 ? -3.778 1.828 10.137 1.00 98.12 83 THR A C 1
ATOM 662 O O . THR A 1 83 ? -3.271 2.946 10.038 1.00 98.12 83 THR A O 1
ATOM 665 N N . ALA A 1 84 ? -5.004 1.631 10.608 1.00 97.69 84 ALA A N 1
ATOM 666 C CA . ALA A 1 84 ? -5.875 2.709 11.043 1.00 97.69 84 ALA A CA 1
ATOM 667 C C . ALA A 1 84 ? -6.079 2.685 12.559 1.00 97.69 84 ALA A C 1
ATOM 669 O O . ALA A 1 84 ? -6.172 1.623 13.172 1.00 97.69 84 ALA A O 1
ATOM 670 N N . THR A 1 85 ? -6.203 3.859 13.175 1.00 98.00 85 THR A N 1
ATOM 671 C CA . THR A 1 85 ? -6.308 3.969 14.641 1.00 98.00 85 THR A CA 1
ATOM 672 C C . THR A 1 85 ? -7.688 3.605 15.191 1.00 98.00 85 THR A C 1
ATOM 674 O O . THR A 1 85 ? -7.860 3.441 16.398 1.00 98.00 85 THR A O 1
ATOM 677 N N . LYS A 1 86 ? -8.682 3.450 14.307 1.00 97.75 86 LYS A N 1
ATOM 678 C CA . LYS A 1 86 ? -10.085 3.182 14.655 1.00 97.75 86 LYS A CA 1
ATOM 679 C C . LYS A 1 86 ? -10.652 1.907 14.045 1.00 97.75 86 LYS A C 1
ATOM 681 O O . LYS A 1 86 ? -11.869 1.724 14.116 1.00 97.75 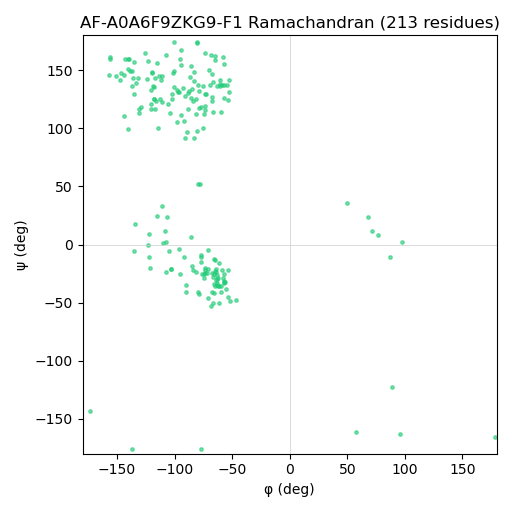86 LYS A O 1
ATOM 686 N N . GLU A 1 87 ? -9.826 1.067 13.425 1.00 98.19 87 GLU A N 1
ATOM 687 C CA . GLU A 1 87 ? -10.288 -0.228 12.922 1.00 98.19 87 GLU A CA 1
ATOM 688 C C . GLU A 1 87 ? -10.617 -1.149 14.103 1.00 98.19 87 GLU A C 1
ATOM 690 O O . GLU A 1 87 ? -9.908 -1.192 15.110 1.00 98.19 87 GLU A O 1
ATOM 695 N N . ILE A 1 88 ? -11.732 -1.862 14.002 1.00 97.50 88 ILE A N 1
ATOM 696 C CA . ILE A 1 88 ? -12.221 -2.788 15.017 1.00 97.50 88 ILE A CA 1
ATOM 697 C C . ILE A 1 88 ? -12.400 -4.145 14.349 1.00 97.50 88 ILE A C 1
ATOM 699 O O . ILE A 1 88 ? -12.862 -4.247 13.212 1.00 97.50 88 ILE A O 1
ATOM 703 N N . GLN A 1 89 ? -12.081 -5.214 15.075 1.00 98.00 89 GLN A N 1
ATOM 704 C CA . GLN A 1 89 ? -12.443 -6.554 14.639 1.00 98.00 89 GLN A CA 1
ATOM 705 C C . GLN A 1 89 ? -13.966 -6.644 14.430 1.00 98.00 89 GLN A C 1
ATOM 707 O O . GLN A 1 89 ? -14.737 -6.370 15.347 1.00 98.00 89 GLN A O 1
ATOM 712 N N . TYR A 1 90 ? -14.390 -7.090 13.245 1.00 98.00 90 TYR A N 1
ATOM 713 C CA . TYR A 1 90 ? -15.799 -7.161 12.836 1.00 98.00 90 TYR A CA 1
ATOM 714 C C . TYR A 1 90 ? -16.735 -7.775 13.892 1.00 98.00 90 TYR A C 1
ATOM 716 O O . TYR A 1 90 ? -17.770 -7.195 14.220 1.00 98.00 90 TYR A O 1
ATOM 724 N N . LEU A 1 91 ? -16.356 -8.920 14.476 1.00 97.50 91 LEU A N 1
ATOM 725 C CA . LEU A 1 91 ? -17.176 -9.603 15.486 1.00 97.50 91 LEU A CA 1
ATOM 726 C C . LEU A 1 91 ? -17.392 -8.759 16.754 1.00 97.50 91 LEU A C 1
ATOM 728 O O . LEU A 1 91 ? -18.442 -8.866 17.376 1.00 97.50 91 LEU A O 1
ATOM 732 N N . ASN A 1 92 ? -16.452 -7.880 17.105 1.00 97.00 92 ASN A N 1
ATOM 733 C CA . ASN A 1 92 ? -16.571 -7.015 18.281 1.00 97.00 92 ASN A CA 1
ATOM 734 C C . ASN A 1 92 ? -17.427 -5.767 18.015 1.00 97.00 92 ASN A C 1
ATOM 736 O O . ASN A 1 92 ? -17.965 -5.189 18.955 1.00 97.00 92 ASN A O 1
ATOM 740 N N . ALA A 1 93 ? -17.554 -5.337 16.756 1.00 94.38 93 ALA A N 1
ATOM 741 C CA . ALA A 1 93 ? -18.298 -4.133 16.378 1.00 94.38 93 ALA A CA 1
ATOM 742 C C . ALA A 1 93 ? -19.749 -4.410 15.946 1.00 94.38 93 ALA A C 1
ATOM 744 O O . ALA A 1 93 ? -20.604 -3.537 16.086 1.00 94.38 93 ALA A O 1
ATOM 745 N N . LYS A 1 94 ? -20.049 -5.622 15.457 1.00 88.31 94 LYS A N 1
ATOM 746 C CA . LYS A 1 94 ? -21.368 -5.998 14.917 1.00 88.31 94 LYS A CA 1
ATOM 747 C C . LYS A 1 94 ? -22.511 -5.978 15.952 1.00 88.31 94 LYS A C 1
ATOM 749 O O . LYS A 1 94 ? -23.678 -5.846 15.584 1.00 88.31 94 LYS A O 1
ATOM 754 N N . GLY A 1 95 ? -22.201 -6.112 17.241 1.00 91.06 95 GLY A N 1
ATOM 755 C CA . GLY A 1 95 ? -23.195 -6.228 18.310 1.00 91.06 95 GLY A CA 1
ATOM 756 C C . GLY A 1 95 ? -23.595 -7.682 18.563 1.00 91.06 95 GLY A C 1
ATOM 757 O O . GLY A 1 95 ? -22.745 -8.502 18.898 1.00 91.06 95 GLY A O 1
ATOM 758 N N . ALA A 1 96 ? -24.885 -8.014 18.450 1.00 95.50 96 ALA A N 1
ATOM 759 C CA . ALA A 1 96 ? -25.371 -9.366 18.732 1.00 95.50 96 ALA A CA 1
ATOM 760 C C . ALA A 1 96 ? -24.854 -10.383 17.699 1.00 95.50 96 ALA A C 1
ATOM 762 O O . ALA A 1 96 ? -25.077 -10.234 16.495 1.00 95.50 96 ALA A O 1
ATOM 763 N N . LEU A 1 97 ? -24.182 -11.429 18.182 1.00 97.44 97 LEU A N 1
ATOM 764 C CA . LEU A 1 97 ? -23.611 -12.480 17.344 1.00 97.44 97 LEU A CA 1
ATOM 765 C C . LEU A 1 97 ? -24.621 -13.596 17.086 1.00 97.44 97 LEU A C 1
ATOM 767 O O . LEU A 1 97 ? -25.231 -14.133 18.010 1.00 97.44 97 LEU A O 1
ATOM 771 N N . THR A 1 98 ? -24.765 -13.967 15.816 1.00 97.50 98 THR A N 1
ATOM 772 C CA . THR A 1 98 ? -25.578 -15.112 15.386 1.00 97.50 98 THR A CA 1
ATOM 773 C C . THR A 1 98 ? -24.726 -16.375 15.245 1.00 97.50 98 THR A C 1
ATOM 775 O O . THR A 1 98 ? -23.497 -16.304 15.197 1.00 97.50 98 THR A O 1
ATOM 778 N N . TYR A 1 99 ? -25.364 -17.544 15.105 1.00 97.62 99 TYR A N 1
ATOM 779 C CA . TYR A 1 99 ? -24.654 -18.804 14.834 1.00 97.62 99 TYR A CA 1
ATOM 780 C C . TYR A 1 99 ? -23.745 -18.694 13.600 1.00 97.62 99 TYR A C 1
ATOM 782 O O . TYR A 1 99 ? -22.568 -19.038 13.665 1.00 97.62 99 TYR A O 1
ATOM 790 N N . THR A 1 100 ? -24.257 -18.111 12.511 1.00 97.25 100 THR A N 1
ATOM 791 C CA . THR A 1 100 ? -23.498 -17.857 11.277 1.00 97.25 100 THR A CA 1
ATOM 792 C C . THR A 1 100 ? -22.304 -16.924 11.464 1.00 97.25 100 THR A C 1
ATOM 794 O O . THR A 1 100 ? -21.464 -16.858 10.583 1.00 97.25 100 THR A O 1
ATOM 797 N N . ASP A 1 101 ? -22.211 -16.174 12.562 1.00 96.94 101 ASP A N 1
ATOM 798 C CA . ASP A 1 101 ? -21.069 -15.288 12.809 1.00 96.94 101 ASP A CA 1
ATOM 799 C C . ASP A 1 101 ? -19.949 -15.983 13.576 1.00 96.94 101 ASP A C 1
ATOM 801 O O . ASP A 1 101 ? -18.778 -15.765 13.266 1.00 96.94 101 ASP A O 1
ATOM 805 N N . ILE A 1 102 ? -20.314 -16.795 14.574 1.00 97.44 102 ILE A N 1
ATOM 806 C CA . ILE A 1 102 ? -19.387 -17.301 15.596 1.00 97.44 102 ILE A CA 1
ATOM 807 C C . ILE A 1 102 ? -19.049 -18.790 15.454 1.00 97.44 102 ILE A C 1
ATOM 809 O O . ILE A 1 102 ? -18.024 -19.241 15.958 1.00 97.44 102 ILE A O 1
ATOM 813 N N . ALA A 1 103 ? -19.906 -19.580 14.800 1.00 97.25 103 ALA A N 1
ATOM 814 C CA . ALA A 1 103 ? -19.733 -21.032 14.756 1.00 97.25 103 ALA A CA 1
ATOM 815 C C . ALA A 1 103 ? -18.590 -21.470 13.835 1.00 97.25 103 ALA A C 1
ATOM 817 O O . ALA A 1 103 ? -18.039 -22.553 14.012 1.00 97.25 103 ALA A O 1
ATOM 818 N N . GLY A 1 104 ? -18.237 -20.648 12.843 1.00 97.12 104 GLY A N 1
ATOM 819 C CA . GLY A 1 104 ? -17.194 -21.008 11.887 1.00 97.12 104 GLY A CA 1
ATOM 820 C C . GLY A 1 104 ? -17.577 -22.170 10.961 1.00 97.12 104 GLY A C 1
ATOM 821 O O . GLY A 1 104 ? -16.683 -22.854 10.473 1.00 97.12 104 GLY A O 1
ATOM 822 N N . ASP A 1 105 ? -18.876 -22.416 10.742 1.00 98.12 105 ASP A N 1
ATOM 823 C CA . ASP A 1 105 ? -19.366 -23.581 9.996 1.00 98.12 105 ASP A CA 1
ATOM 824 C C . ASP A 1 105 ? -18.968 -23.507 8.502 1.00 98.12 105 ASP A C 1
ATOM 826 O O . ASP A 1 105 ? -19.456 -22.635 7.767 1.00 98.12 105 ASP A O 1
ATOM 830 N N . PRO A 1 106 ? -18.107 -24.424 8.016 1.00 97.44 106 PRO A N 1
ATOM 831 C CA . PRO A 1 106 ? -17.644 -24.413 6.634 1.00 97.44 106 PRO A CA 1
ATOM 832 C C . PRO A 1 106 ? -18.758 -24.711 5.622 1.00 97.44 106 PRO A C 1
ATOM 834 O O . PRO A 1 106 ? -18.677 -24.230 4.490 1.00 97.44 106 PRO A O 1
ATOM 837 N N . VAL A 1 107 ? -19.798 -25.466 6.001 1.00 97.62 107 VAL A N 1
ATOM 838 C CA . VAL A 1 107 ? -20.940 -25.769 5.123 1.00 97.62 107 VAL A CA 1
ATOM 839 C C . VAL A 1 107 ? -21.737 -24.501 4.855 1.00 97.62 107 VAL A C 1
ATOM 841 O O . VAL A 1 107 ? -22.129 -24.254 3.714 1.00 97.62 107 VAL A O 1
ATOM 844 N N . LEU A 1 108 ? -21.928 -23.660 5.873 1.00 97.06 108 LEU A N 1
ATOM 845 C CA . LEU A 1 108 ? -22.594 -22.372 5.698 1.00 97.06 108 LEU A CA 1
ATOM 846 C C . LEU A 1 108 ? -21.727 -21.425 4.863 1.00 97.06 108 LEU A C 1
ATOM 848 O O . LEU A 1 108 ? -22.173 -20.940 3.826 1.00 97.06 108 LEU A O 1
ATOM 852 N N . TYR A 1 109 ? -20.466 -21.208 5.244 1.00 97.50 109 TYR A N 1
ATOM 853 C CA . TYR A 1 109 ? -19.597 -20.260 4.533 1.00 97.50 109 TYR A CA 1
ATOM 854 C C . TYR A 1 109 ? -19.308 -20.646 3.081 1.00 97.50 109 TYR A C 1
ATOM 856 O O . TYR A 1 109 ? -19.095 -19.764 2.252 1.00 97.50 109 TYR A O 1
ATOM 864 N N . GLY A 1 110 ? -19.299 -21.942 2.761 1.00 96.88 110 GLY A N 1
ATOM 865 C CA . GLY A 1 110 ? -19.096 -22.426 1.397 1.00 96.88 110 GLY A CA 1
ATOM 866 C C . GLY A 1 110 ? -20.297 -22.229 0.468 1.00 96.88 110 GLY A C 1
ATOM 867 O O . GLY A 1 110 ? -20.111 -22.240 -0.745 1.00 96.88 110 GLY A O 1
ATOM 868 N N . ASN A 1 111 ? -21.506 -22.045 1.013 1.00 97.38 111 ASN A N 1
ATOM 869 C CA . ASN A 1 111 ? -22.753 -22.039 0.235 1.00 97.38 111 ASN A CA 1
ATOM 870 C C . ASN A 1 111 ? -23.574 -20.744 0.363 1.00 97.38 111 ASN A C 1
ATOM 872 O O . ASN A 1 111 ? -24.531 -20.553 -0.388 1.00 97.38 111 ASN A O 1
ATOM 876 N N . LEU A 1 112 ? -23.228 -19.851 1.293 1.00 97.25 112 LEU A N 1
ATOM 877 C CA . LEU A 1 112 ? -23.897 -18.560 1.449 1.00 97.25 112 LEU A CA 1
ATOM 878 C C . LEU A 1 112 ? -23.341 -17.496 0.479 1.00 97.25 112 LEU A C 1
ATOM 880 O O . LEU A 1 112 ? -22.155 -17.515 0.138 1.00 97.25 112 LEU A O 1
ATOM 884 N N . PRO A 1 113 ? -24.181 -16.545 0.024 1.00 98.12 113 PRO A N 1
ATOM 885 C CA . PRO A 1 113 ? -23.736 -15.453 -0.838 1.00 98.12 113 PRO A CA 1
ATOM 886 C C . PRO A 1 113 ? -22.811 -14.475 -0.088 1.00 98.12 113 PRO A C 1
ATOM 888 O O . PRO A 1 113 ? -22.823 -14.437 1.142 1.00 98.12 113 PRO A O 1
ATOM 891 N N . PRO A 1 114 ? -22.048 -13.620 -0.799 1.00 98.25 114 PRO A N 1
ATOM 892 C CA . PRO A 1 114 ? -21.277 -12.551 -0.170 1.00 98.25 114 PRO A CA 1
ATOM 893 C C . PRO A 1 114 ? -22.148 -11.645 0.704 1.00 98.25 114 PRO A C 1
ATOM 895 O O . PRO A 1 114 ? -23.229 -11.216 0.289 1.00 98.25 114 PRO A O 1
ATOM 898 N N . ARG A 1 115 ? -21.641 -11.297 1.886 1.00 97.75 115 ARG A N 1
ATOM 899 C CA . ARG A 1 115 ? -22.326 -10.436 2.846 1.00 97.75 115 ARG A CA 1
ATOM 900 C C . ARG A 1 115 ? -22.086 -8.972 2.528 1.00 97.75 115 ARG A C 1
ATOM 902 O O . ARG A 1 115 ? -20.949 -8.557 2.317 1.00 97.75 115 ARG A O 1
ATOM 909 N N . GLU A 1 116 ? -23.144 -8.174 2.552 1.00 97.94 116 GLU A N 1
ATOM 910 C CA . GLU A 1 116 ? -23.024 -6.719 2.561 1.00 97.94 116 GLU A CA 1
ATOM 911 C C . GLU A 1 116 ? -22.812 -6.230 4.001 1.00 97.94 116 GLU A C 1
ATOM 913 O O . GLU A 1 116 ? -23.623 -6.516 4.880 1.00 97.94 116 GLU A O 1
ATOM 918 N N . ILE A 1 117 ? -21.720 -5.503 4.239 1.00 97.12 117 ILE A N 1
ATOM 919 C CA . ILE A 1 117 ? -21.415 -4.845 5.515 1.00 97.12 117 ILE A CA 1
ATOM 920 C C . ILE A 1 117 ? -21.159 -3.355 5.285 1.00 97.12 117 ILE A C 1
ATOM 922 O O . ILE A 1 117 ? -20.960 -2.913 4.153 1.00 97.12 117 ILE A O 1
ATOM 926 N N . SER A 1 118 ? -21.184 -2.565 6.349 1.00 97.06 118 SER A N 1
ATOM 927 C CA . SER A 1 118 ? -20.924 -1.127 6.330 1.00 97.06 118 SER A CA 1
ATOM 928 C C . SER A 1 118 ? -19.567 -0.785 6.940 1.00 97.06 118 SER A C 1
ATOM 930 O O . SER A 1 118 ? -18.987 -1.573 7.684 1.00 97.06 11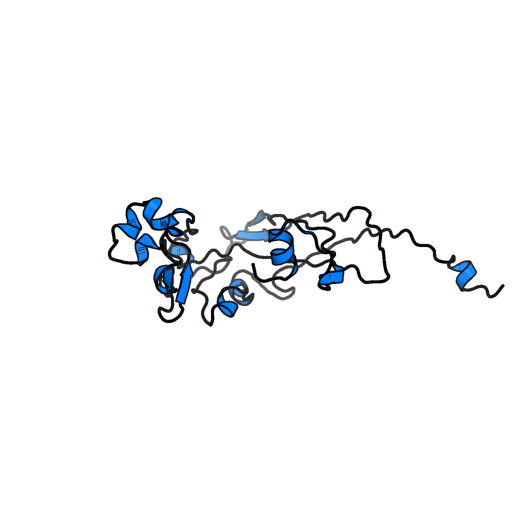8 SER A O 1
ATOM 932 N N . MET A 1 119 ? -19.062 0.425 6.679 1.00 97.31 119 MET A N 1
ATOM 933 C CA . MET A 1 119 ? -17.852 0.920 7.353 1.00 97.31 119 MET A CA 1
ATOM 934 C C . MET A 1 119 ? -17.999 0.933 8.873 1.00 97.31 119 MET A C 1
ATOM 936 O O . MET A 1 119 ? -17.020 0.724 9.582 1.00 97.31 119 MET A O 1
ATOM 940 N N . LYS A 1 120 ? -19.216 1.148 9.381 1.00 96.81 120 LYS A N 1
ATOM 941 C CA . LYS A 1 120 ? -19.506 1.149 10.818 1.00 96.81 120 LYS A CA 1
ATOM 942 C C . LYS A 1 120 ? -19.259 -0.209 11.480 1.00 96.81 120 LYS A C 1
ATOM 944 O O . LYS A 1 120 ? -18.938 -0.254 12.661 1.00 96.81 120 LYS A O 1
ATOM 949 N N . ASP A 1 121 ? -19.353 -1.299 10.720 1.00 97.25 121 ASP A N 1
ATOM 950 C CA . ASP A 1 121 ? -19.147 -2.656 11.240 1.00 97.25 121 ASP A CA 1
ATOM 951 C C . ASP A 1 121 ? -17.663 -2.999 11.445 1.00 97.25 121 ASP A C 1
ATOM 953 O O . ASP A 1 121 ? -17.346 -4.051 11.994 1.00 97.25 121 ASP A O 1
ATOM 957 N N . VAL A 1 122 ? -16.745 -2.143 10.982 1.00 97.50 122 VAL A N 1
ATOM 958 C CA . VAL A 1 122 ? -15.290 -2.362 11.072 1.00 97.50 122 VAL A CA 1
ATOM 959 C C . VAL A 1 122 ? -14.510 -1.125 11.527 1.00 97.50 122 VAL A C 1
ATOM 961 O O . VAL A 1 122 ? -13.317 -1.227 11.785 1.00 97.50 122 VAL A O 1
ATOM 964 N N . PHE A 1 123 ? -15.154 0.035 11.682 1.00 97.81 123 PHE A N 1
ATOM 965 C CA . PHE A 1 123 ? -14.527 1.259 12.181 1.00 97.81 123 PHE A CA 1
ATOM 966 C C . PHE A 1 123 ? -15.371 1.948 13.248 1.00 97.81 123 PHE A C 1
ATOM 968 O O . PHE A 1 123 ? -16.576 2.131 13.079 1.00 97.81 123 PHE A O 1
ATOM 975 N N . ARG A 1 124 ? -14.712 2.452 14.300 1.00 96.25 124 ARG A N 1
ATOM 976 C CA . ARG A 1 124 ? -15.366 3.155 15.422 1.00 96.25 124 ARG A CA 1
ATOM 977 C C . ARG A 1 124 ? -16.226 4.351 14.990 1.00 96.25 124 ARG A C 1
ATOM 979 O O . ARG A 1 124 ? -17.275 4.586 15.582 1.00 96.25 124 ARG A O 1
ATOM 986 N N . SER A 1 125 ? -15.776 5.106 13.989 1.00 95.31 125 SER A N 1
ATOM 987 C CA . SER A 1 125 ? -16.473 6.263 13.398 1.00 95.31 125 SER A CA 1
ATOM 988 C C . SER A 1 125 ? -16.855 6.023 11.931 1.00 95.31 125 SER A C 1
ATOM 990 O O . SER A 1 125 ? -16.988 6.967 11.157 1.00 95.31 125 SER A O 1
ATOM 992 N N . GLY A 1 126 ? -17.009 4.758 11.524 1.00 95.06 126 GLY A N 1
ATOM 993 C CA . GLY A 1 126 ? -17.365 4.415 10.150 1.00 95.06 126 GLY A CA 1
ATOM 994 C C . GLY A 1 126 ? -18.778 4.871 9.775 1.00 95.06 126 GLY A C 1
ATOM 995 O O . GLY A 1 126 ? -19.723 4.731 10.553 1.00 95.06 126 GLY A O 1
ATOM 996 N N . ASP A 1 127 ? -18.938 5.383 8.555 1.00 95.94 127 ASP A N 1
ATOM 997 C CA . ASP A 1 127 ? -20.237 5.784 8.011 1.00 95.94 127 ASP A CA 1
ATOM 998 C C . ASP A 1 127 ? -21.081 4.545 7.652 1.00 95.94 127 ASP A C 1
ATOM 1000 O O . ASP A 1 127 ? -20.742 3.771 6.752 1.00 95.94 127 ASP A O 1
ATOM 1004 N N . SER A 1 128 ? -22.211 4.354 8.340 1.00 95.69 128 SER A N 1
ATOM 1005 C CA . SER A 1 128 ? -23.124 3.226 8.104 1.00 95.69 128 SER A CA 1
ATOM 1006 C C . SER A 1 128 ? -23.770 3.229 6.716 1.00 95.69 128 SER A C 1
ATOM 1008 O O . SER A 1 128 ? -24.229 2.183 6.258 1.00 95.69 128 SER A O 1
ATOM 1010 N N . SER A 1 129 ? -23.816 4.378 6.031 1.00 96.75 129 SER A N 1
ATOM 1011 C CA . SER A 1 129 ? -24.318 4.468 4.655 1.00 96.75 129 SER A CA 1
ATOM 1012 C C . SER A 1 129 ? -23.334 3.883 3.634 1.00 96.75 129 SER A C 1
ATOM 1014 O O . SER A 1 129 ? -23.736 3.476 2.542 1.00 96.75 129 SER A O 1
ATOM 1016 N N . LYS A 1 130 ? -22.042 3.796 3.981 1.00 97.19 130 LYS A N 1
ATOM 1017 C CA . LYS A 1 130 ? -20.985 3.312 3.089 1.00 97.19 130 LYS A CA 1
ATOM 1018 C C . LYS A 1 130 ? -20.825 1.811 3.225 1.00 97.19 130 LYS A C 1
ATOM 1020 O O . LYS A 1 130 ? -20.114 1.311 4.098 1.00 97.19 130 LYS A O 1
ATOM 1025 N N . LYS A 1 131 ? -21.473 1.089 2.319 1.00 97.44 131 LYS A N 1
ATOM 1026 C CA . LYS A 1 131 ? -21.465 -0.371 2.291 1.00 97.44 131 LYS A CA 1
ATOM 1027 C C . LYS A 1 131 ? -20.416 -0.949 1.345 1.00 97.44 131 LYS A C 1
ATOM 1029 O O . LYS A 1 131 ? -19.915 -0.262 0.452 1.00 97.44 131 LYS A O 1
ATOM 1034 N N . PHE A 1 132 ? -20.063 -2.207 1.570 1.00 98.00 132 PHE A N 1
ATOM 1035 C CA . PHE A 1 132 ? -19.205 -3.019 0.715 1.00 98.00 132 PHE A CA 1
ATOM 1036 C C . PHE A 1 132 ? -19.496 -4.508 0.936 1.00 98.00 132 PHE A C 1
ATOM 1038 O O . PHE A 1 132 ? -20.105 -4.900 1.931 1.00 98.00 132 PHE A O 1
ATOM 1045 N N . LYS A 1 133 ? -19.093 -5.347 -0.021 1.00 98.25 133 LYS A N 1
ATOM 1046 C CA . LYS A 1 133 ? -19.336 -6.794 0.026 1.00 98.25 133 LYS A CA 1
ATOM 1047 C C . LYS A 1 133 ? -18.088 -7.533 0.488 1.00 98.25 133 LYS A C 1
ATOM 1049 O O . LYS A 1 133 ? -16.999 -7.263 -0.014 1.00 98.25 133 LYS A O 1
ATOM 1054 N N . ILE A 1 134 ? -18.264 -8.490 1.389 1.00 98.12 134 ILE A N 1
ATOM 1055 C CA . ILE A 1 134 ? -17.223 -9.405 1.862 1.00 98.12 134 ILE A CA 1
ATOM 1056 C C . ILE A 1 134 ? -17.647 -10.857 1.636 1.00 98.12 134 ILE A C 1
ATOM 1058 O O . ILE A 1 134 ? -18.834 -11.159 1.521 1.00 98.12 134 ILE A O 1
ATOM 1062 N N . ALA A 1 135 ? -16.679 -11.769 1.575 1.00 98.19 135 ALA A N 1
ATOM 1063 C CA . ALA A 1 135 ? -16.978 -13.195 1.628 1.00 98.19 135 ALA A CA 1
ATOM 1064 C C . ALA A 1 135 ? -17.507 -13.576 3.020 1.00 98.19 135 ALA A C 1
ATOM 1066 O O . ALA A 1 135 ? -17.085 -13.013 4.034 1.00 98.19 135 ALA A O 1
ATOM 1067 N N . GLU A 1 136 ? -18.410 -14.550 3.075 1.00 97.81 136 GLU A N 1
ATOM 1068 C CA . GLU A 1 136 ? -18.843 -15.126 4.347 1.00 97.81 136 GLU A CA 1
ATOM 1069 C C . GLU A 1 136 ? -17.656 -15.762 5.088 1.00 97.81 136 GLU A C 1
ATOM 1071 O O . GLU A 1 136 ? -16.773 -16.388 4.493 1.00 97.81 136 GLU A O 1
ATOM 1076 N N . GLY A 1 137 ? -17.591 -15.518 6.398 1.00 97.31 137 GLY A N 1
ATOM 1077 C CA . GLY A 1 137 ? -16.469 -15.937 7.237 1.00 97.31 137 GLY A CA 1
ATOM 1078 C C . GLY A 1 137 ? -15.159 -15.166 7.015 1.00 97.31 137 GLY A C 1
ATOM 1079 O O . GLY A 1 137 ? -14.126 -15.585 7.538 1.00 97.31 137 GLY A O 1
ATOM 1080 N N . GLN A 1 138 ? -15.149 -14.044 6.277 1.00 98.50 138 GLN A N 1
ATOM 1081 C CA . GLN A 1 138 ? -13.925 -13.254 6.052 1.00 98.50 138 GLN A CA 1
ATOM 1082 C C . GLN A 1 138 ? -13.267 -12.785 7.362 1.00 98.50 138 GLN A C 1
ATOM 1084 O O . GLN A 1 138 ? -12.042 -12.726 7.445 1.00 98.50 138 GLN A O 1
ATOM 1089 N N . TRP A 1 139 ? -14.054 -12.521 8.408 1.00 97.94 139 TRP A N 1
ATOM 1090 C CA . TRP A 1 139 ? -13.565 -12.142 9.743 1.00 97.94 139 TRP A CA 1
ATOM 1091 C C . TRP A 1 139 ? -12.785 -13.246 10.475 1.00 97.94 139 TRP A C 1
ATOM 1093 O O . TRP A 1 139 ? -12.117 -12.945 11.457 1.00 97.94 139 TRP A O 1
ATOM 1103 N N . TYR A 1 140 ? -12.826 -14.498 10.005 1.00 98.12 140 TYR A N 1
ATOM 1104 C CA . TYR A 1 140 ? -11.946 -15.576 10.481 1.00 98.12 140 TYR A CA 1
ATOM 1105 C C . TYR A 1 140 ? -10.654 -15.714 9.666 1.00 98.12 140 TYR A C 1
ATOM 1107 O O . TYR A 1 140 ? -9.750 -16.443 10.062 1.00 98.12 140 TYR A O 1
ATOM 1115 N N . ARG A 1 141 ? -10.561 -15.032 8.519 1.00 98.06 141 ARG A N 1
ATOM 1116 C CA . ARG A 1 141 ? -9.405 -15.080 7.604 1.00 98.06 141 ARG A CA 1
ATOM 1117 C C . ARG A 1 141 ? -8.533 -13.829 7.684 1.00 98.06 141 ARG A C 1
ATOM 1119 O O . ARG A 1 141 ? -7.499 -13.765 7.026 1.00 98.06 141 ARG A O 1
ATOM 1126 N N . TYR A 1 142 ? -8.967 -12.832 8.448 1.00 98.19 142 TYR A N 1
ATOM 1127 C CA . TYR A 1 142 ? -8.308 -11.544 8.590 1.00 98.19 142 TYR A CA 1
ATOM 1128 C C . TYR A 1 142 ? -8.306 -11.109 10.053 1.00 98.19 142 TYR A C 1
ATOM 1130 O O . TYR A 1 142 ? -9.327 -11.194 10.734 1.00 98.19 142 TYR A O 1
ATOM 1138 N N . ALA A 1 143 ? -7.160 -10.604 10.501 1.00 97.81 143 ALA A N 1
ATOM 1139 C CA . ALA A 1 143 ? -7.005 -9.945 11.785 1.00 97.81 143 ALA A CA 1
ATOM 1140 C C . ALA A 1 143 ? -6.504 -8.514 11.534 1.00 97.81 143 ALA A C 1
ATOM 1142 O O . ALA A 1 143 ? -5.444 -8.366 10.916 1.00 97.81 143 ALA A O 1
ATOM 1143 N N . PRO A 1 144 ? -7.240 -7.476 11.972 1.00 98.12 144 PRO A N 1
ATOM 1144 C CA . PRO A 1 144 ? -6.788 -6.101 11.823 1.00 98.12 144 PRO A CA 1
ATOM 1145 C C . PRO A 1 144 ? -5.606 -5.803 12.744 1.00 98.12 144 PRO A C 1
ATOM 1147 O O . PRO A 1 144 ? -5.497 -6.357 13.842 1.00 98.12 144 PRO A O 1
ATOM 1150 N N . SER A 1 145 ? -4.740 -4.886 12.315 1.00 98.12 145 SER A N 1
ATOM 1151 C CA . SER A 1 145 ? -3.749 -4.281 13.206 1.00 98.12 145 SER A CA 1
ATOM 1152 C C . SER A 1 145 ? -4.469 -3.508 14.313 1.00 98.12 145 SER A C 1
ATOM 1154 O O . SER A 1 145 ? -5.415 -2.774 14.042 1.00 98.12 145 SER A O 1
ATOM 1156 N N . TYR A 1 146 ? -4.009 -3.637 15.558 1.00 97.88 146 TYR A N 1
ATOM 1157 C CA . TYR A 1 146 ? -4.548 -2.875 16.684 1.00 97.88 146 TYR A CA 1
ATOM 1158 C C . TYR A 1 146 ? -3.621 -1.717 17.044 1.00 97.88 146 TYR A C 1
ATOM 1160 O O . TYR A 1 146 ? -2.425 -1.913 17.264 1.00 97.88 146 TYR A O 1
ATOM 1168 N N . VAL A 1 147 ? -4.194 -0.521 17.158 1.00 98.12 147 VAL A N 1
ATOM 1169 C CA . VAL A 1 147 ? -3.515 0.665 17.679 1.00 98.12 147 VAL A CA 1
ATOM 1170 C C . VAL A 1 147 ? -4.247 1.113 18.936 1.00 98.12 147 VAL A C 1
ATOM 1172 O O . VAL A 1 147 ? -5.457 1.334 18.919 1.00 98.12 147 VAL A O 1
ATOM 1175 N N . SER A 1 148 ? -3.515 1.241 20.044 1.00 97.94 148 SER A N 1
ATOM 1176 C CA . SER A 1 148 ? -4.092 1.728 21.298 1.00 97.94 148 SER A CA 1
ATOM 1177 C C . SER A 1 148 ? -4.638 3.153 21.121 1.00 97.94 148 SER A C 1
ATOM 1179 O O . SER A 1 148 ? -3.961 3.974 20.495 1.00 97.94 148 SER A O 1
ATOM 1181 N N . PRO A 1 149 ? -5.792 3.506 21.727 1.00 96.81 149 PRO A N 1
ATOM 1182 C CA . PRO A 1 149 ? -6.338 4.865 21.681 1.00 96.81 149 PRO A CA 1
ATOM 1183 C C . PRO A 1 149 ? -5.359 5.956 22.135 1.00 96.81 149 PRO A C 1
ATOM 1185 O O . PRO A 1 149 ? -5.510 7.107 21.738 1.00 96.81 149 PRO A O 1
ATOM 1188 N N . ALA A 1 150 ? -4.335 5.595 22.919 1.00 97.06 150 ALA A N 1
ATOM 1189 C CA . ALA A 1 150 ? -3.254 6.494 23.321 1.00 97.06 150 ALA A CA 1
ATOM 1190 C C . ALA A 1 150 ? -2.493 7.117 22.132 1.00 97.06 150 ALA A C 1
ATOM 1192 O O . ALA A 1 150 ? -1.945 8.203 22.276 1.00 97.06 150 ALA A O 1
ATOM 1193 N N . TYR A 1 151 ? -2.489 6.467 20.963 1.00 96.25 151 TYR A N 1
ATOM 1194 C CA . TYR A 1 151 ? -1.811 6.944 19.751 1.00 96.25 151 TYR A CA 1
ATOM 1195 C C . TYR A 1 151 ? -2.729 7.704 18.787 1.00 96.25 151 TYR A C 1
ATOM 1197 O O . TYR A 1 151 ? -2.262 8.199 17.767 1.00 96.25 151 TYR A O 1
ATOM 1205 N N . HIS A 1 152 ? -4.030 7.804 19.076 1.00 91.19 152 HIS A N 1
ATOM 1206 C CA . HIS A 1 152 ? -4.999 8.352 18.124 1.00 91.19 152 HIS A CA 1
ATOM 1207 C C . HIS A 1 152 ? -4.766 9.838 17.803 1.00 91.19 152 HIS A C 1
ATOM 1209 O O . HIS A 1 152 ? -4.972 10.267 16.678 1.00 91.19 152 HIS A O 1
ATOM 1215 N N . LEU A 1 153 ? -4.335 10.629 18.784 1.00 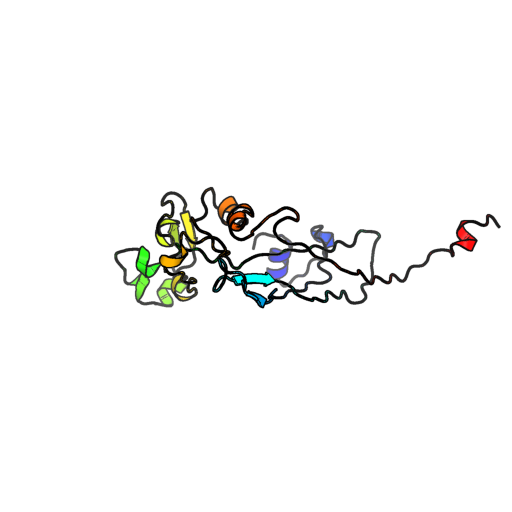93.19 153 LEU A N 1
ATOM 1216 C CA . LEU A 1 153 ? -4.094 12.067 18.605 1.00 93.19 153 LEU A CA 1
ATOM 1217 C C . LEU A 1 153 ? -2.598 12.411 18.617 1.00 93.19 153 LEU A C 1
ATOM 1219 O O . LEU A 1 153 ? -2.244 13.581 18.722 1.00 93.19 153 LEU A O 1
ATOM 1223 N N . LEU A 1 154 ? -1.724 11.399 18.547 1.00 94.12 154 LEU A N 1
ATOM 1224 C CA . LEU A 1 154 ? -0.282 11.606 18.465 1.00 94.12 154 LEU A CA 1
ATOM 1225 C C . LEU A 1 154 ? 0.133 11.809 17.007 1.00 94.12 154 LEU A C 1
ATOM 1227 O O . LEU A 1 154 ? -0.142 10.972 16.145 1.00 94.12 154 LEU A O 1
ATOM 1231 N N . GLU A 1 155 ? 0.833 12.909 16.756 1.00 94.50 155 GLU A N 1
ATOM 1232 C CA . GLU A 1 155 ? 1.509 13.167 15.486 1.00 94.50 155 GLU A CA 1
ATOM 1233 C C . GLU A 1 155 ? 2.774 12.300 15.349 1.00 94.50 155 GLU A C 1
ATOM 1235 O O . GLU A 1 155 ? 3.253 11.704 16.317 1.00 94.50 155 GLU A O 1
ATOM 1240 N N . GLY A 1 156 ? 3.314 12.194 14.130 1.00 94.94 156 GLY A N 1
ATOM 1241 C CA . GLY A 1 156 ? 4.539 11.429 13.855 1.00 94.94 156 GLY A CA 1
ATOM 1242 C C . GLY A 1 156 ? 4.347 9.934 13.560 1.00 94.94 156 GLY A C 1
ATOM 1243 O O . GLY A 1 156 ? 5.278 9.293 13.075 1.00 94.94 156 GLY A O 1
ATOM 1244 N N . PHE A 1 157 ? 3.153 9.367 13.767 1.00 97.31 157 PHE A N 1
ATOM 1245 C CA . PHE A 1 157 ? 2.856 7.976 13.396 1.00 97.31 157 PHE A CA 1
ATOM 1246 C C . PHE A 1 157 ? 2.144 7.887 12.037 1.00 97.31 157 PHE A C 1
ATOM 1248 O O . PHE A 1 157 ? 1.141 8.575 11.844 1.00 97.31 157 PHE A O 1
ATOM 1255 N N . PRO A 1 158 ? 2.586 7.016 11.106 1.00 97.44 158 PRO A N 1
ATOM 1256 C CA . PRO A 1 158 ? 1.980 6.852 9.782 1.00 97.44 158 PRO A CA 1
ATOM 1257 C C . PRO A 1 158 ? 0.718 5.981 9.812 1.00 97.44 158 PRO A C 1
ATOM 1259 O O . PRO A 1 158 ? 0.597 5.006 9.067 1.00 97.44 158 PRO A O 1
ATOM 1262 N N . PHE A 1 159 ? -0.218 6.320 10.696 1.00 97.62 159 PHE A N 1
ATOM 1263 C CA . PHE A 1 159 ? -1.513 5.659 10.814 1.00 97.62 159 PHE A CA 1
ATOM 1264 C C . PHE A 1 159 ? -2.613 6.482 10.153 1.00 97.62 159 PHE A C 1
ATOM 1266 O O . PHE A 1 159 ? -2.613 7.708 10.199 1.00 97.62 159 PHE A O 1
ATOM 1273 N N . ILE A 1 160 ? -3.607 5.790 9.604 1.00 97.00 160 ILE A N 1
ATOM 1274 C CA . ILE A 1 160 ? -4.835 6.418 9.120 1.00 97.00 160 ILE A CA 1
ATOM 1275 C C . ILE A 1 160 ? -5.679 6.803 10.344 1.00 97.00 160 ILE A C 1
ATOM 1277 O O . ILE A 1 160 ? -6.142 5.930 11.086 1.00 97.00 160 ILE A O 1
ATOM 1281 N N . GLN A 1 161 ? -5.847 8.105 10.586 1.00 94.81 161 GLN A N 1
ATOM 1282 C CA . GLN A 1 161 ? -6.462 8.598 11.824 1.00 94.81 161 GLN A CA 1
ATOM 1283 C C . GLN A 1 161 ? -7.990 8.521 11.839 1.00 94.81 161 GLN A C 1
ATOM 1285 O O . GLN A 1 161 ? -8.595 8.141 12.843 1.00 94.81 161 GLN A O 1
ATOM 1290 N N . GLU A 1 162 ? -8.619 8.851 10.716 1.00 94.50 162 GLU A N 1
ATOM 1291 C CA . GLU A 1 162 ? -10.059 8.716 10.528 1.00 94.50 162 GLU A CA 1
ATOM 1292 C C . GLU A 1 162 ? -10.350 7.659 9.467 1.00 94.50 162 GLU A C 1
ATOM 1294 O O . GLU A 1 162 ? -9.592 7.535 8.504 1.00 94.50 162 GLU A O 1
ATOM 1299 N N . PRO A 1 163 ? -11.443 6.889 9.608 1.00 94.69 163 PRO A N 1
ATOM 1300 C CA . PRO A 1 163 ? -11.830 5.940 8.582 1.00 94.69 163 PRO A CA 1
ATOM 1301 C C . PRO A 1 163 ? -12.016 6.663 7.241 1.00 94.69 163 PRO A C 1
ATOM 1303 O O . PRO A 1 163 ? -12.644 7.727 7.208 1.00 94.69 163 PRO A O 1
ATOM 1306 N N . PRO A 1 164 ? -11.530 6.082 6.132 1.00 94.75 164 PRO A N 1
ATOM 1307 C CA . PRO A 1 164 ? -11.708 6.666 4.814 1.00 94.75 164 PRO A CA 1
ATOM 1308 C C . PRO A 1 164 ? -13.186 6.965 4.528 1.00 94.75 164 PRO A C 1
ATOM 1310 O O . PRO A 1 164 ? -14.064 6.116 4.719 1.00 94.75 164 PRO A O 1
ATOM 1313 N N . SER A 1 165 ? -13.452 8.183 4.060 1.00 91.88 165 SER A N 1
ATOM 1314 C CA . SER A 1 165 ? -14.780 8.641 3.641 1.00 91.88 165 SER A CA 1
ATOM 1315 C C . SER A 1 165 ? -14.907 8.604 2.115 1.00 91.88 165 SER A C 1
ATOM 1317 O O . SER A 1 165 ? -13.946 8.282 1.420 1.00 91.88 165 SER A O 1
ATOM 1319 N N . GLY A 1 166 ? -16.104 8.885 1.595 1.00 93.88 166 GLY A N 1
ATOM 1320 C CA . GLY A 1 166 ? -16.346 8.877 0.152 1.00 93.88 166 GLY A CA 1
ATOM 1321 C C . GLY A 1 166 ? -16.928 7.569 -0.378 1.00 93.88 166 GLY A C 1
ATOM 1322 O O . GLY A 1 166 ? -17.529 6.781 0.363 1.00 93.88 166 GLY A O 1
ATOM 1323 N N . ASP A 1 167 ? -16.840 7.372 -1.689 1.00 95.31 167 ASP A N 1
ATOM 1324 C CA . ASP A 1 167 ? -17.300 6.144 -2.341 1.00 95.31 167 ASP A CA 1
ATOM 1325 C C . ASP A 1 167 ? -16.315 4.970 -2.141 1.00 95.31 167 ASP A C 1
ATOM 1327 O O . ASP A 1 167 ? -15.374 5.038 -1.354 1.00 95.31 167 ASP A O 1
ATOM 1331 N N . LEU A 1 168 ? -16.566 3.806 -2.748 1.00 95.25 168 LEU A N 1
ATOM 1332 C CA . LEU A 1 168 ? -15.640 2.674 -2.604 1.00 95.25 168 LEU A CA 1
ATOM 1333 C C . LEU A 1 168 ? -14.271 2.953 -3.246 1.00 95.25 168 LEU A C 1
ATOM 1335 O O . LEU A 1 168 ? -13.262 2.478 -2.735 1.00 95.25 168 LEU A O 1
ATOM 1339 N N . GLN A 1 169 ? -14.231 3.700 -4.347 1.00 97.00 169 GLN A N 1
ATOM 1340 C CA . GLN A 1 169 ? -12.997 3.974 -5.070 1.00 97.00 169 GLN A CA 1
ATOM 1341 C C . GLN A 1 169 ? -12.100 4.926 -4.275 1.00 97.00 169 GLN A C 1
ATOM 1343 O O . GLN A 1 169 ? -10.916 4.638 -4.105 1.00 97.00 169 GLN A O 1
ATOM 1348 N N . GLU A 1 170 ? -12.664 6.003 -3.735 1.00 95.75 170 GLU A N 1
ATOM 1349 C CA . GLU A 1 170 ? -11.957 6.978 -2.899 1.00 95.75 170 GLU A CA 1
ATOM 1350 C C . GLU A 1 170 ? -11.392 6.346 -1.625 1.00 95.75 170 GLU A C 1
ATOM 1352 O O . GLU A 1 170 ? -10.289 6.682 -1.213 1.00 95.75 170 GLU A O 1
ATOM 1357 N N . ARG A 1 171 ? -12.104 5.377 -1.035 1.00 96.31 171 ARG A N 1
ATOM 1358 C CA . ARG A 1 171 ? -11.643 4.662 0.167 1.00 96.31 171 ARG A CA 1
ATOM 1359 C C . ARG A 1 171 ? -10.531 3.646 -0.101 1.00 96.31 171 ARG A C 1
ATOM 1361 O O . ARG A 1 171 ? -9.797 3.295 0.818 1.00 96.31 171 ARG A O 1
ATOM 1368 N N . VAL A 1 172 ? -10.439 3.122 -1.325 1.00 96.94 172 VAL A N 1
ATOM 1369 C CA . VAL A 1 172 ? -9.422 2.128 -1.718 1.00 96.94 172 VAL A CA 1
ATOM 1370 C C . VAL A 1 172 ? -8.159 2.804 -2.253 1.00 96.94 172 VAL A C 1
ATOM 1372 O O . VAL A 1 172 ? -7.054 2.292 -2.057 1.00 96.94 172 VAL A O 1
ATOM 1375 N N . LEU A 1 173 ? -8.304 3.934 -2.948 1.00 98.00 173 LEU A N 1
ATOM 1376 C CA . LEU A 1 173 ? -7.173 4.722 -3.422 1.00 98.00 173 LEU A CA 1
ATOM 1377 C C . LEU A 1 173 ? -6.548 5.504 -2.263 1.00 98.00 173 LEU A C 1
ATOM 1379 O O . LEU A 1 173 ? -7.233 6.094 -1.439 1.00 98.00 173 LEU A O 1
ATOM 1383 N N . ILE A 1 174 ? -5.218 5.513 -2.206 1.00 97.50 174 ILE A N 1
ATOM 1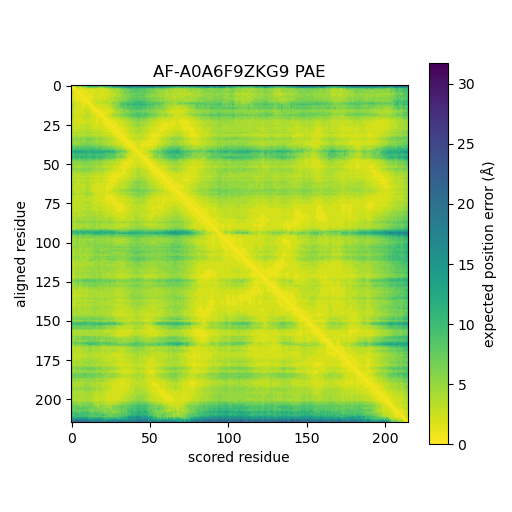384 C CA . ILE A 1 174 ? -4.486 6.157 -1.113 1.00 97.50 174 ILE A CA 1
ATOM 1385 C C . ILE A 1 174 ? -4.562 7.675 -1.265 1.00 97.50 174 ILE A C 1
ATOM 1387 O O . ILE A 1 174 ? -4.188 8.216 -2.309 1.00 97.50 174 ILE A O 1
ATOM 1391 N N . ARG A 1 175 ? -4.951 8.362 -0.190 1.00 97.12 175 ARG A N 1
ATOM 1392 C CA . ARG A 1 175 ? -4.840 9.813 -0.065 1.00 97.12 175 ARG A CA 1
ATOM 1393 C C . ARG A 1 175 ? -3.536 10.160 0.647 1.00 97.12 175 ARG A C 1
ATOM 1395 O O . ARG A 1 175 ? -3.379 9.900 1.831 1.00 97.12 175 ARG A O 1
ATOM 1402 N N . HIS A 1 176 ? -2.586 10.758 -0.071 1.00 96.69 176 HIS A N 1
ATOM 1403 C CA . HIS A 1 176 ? -1.269 11.044 0.511 1.00 96.69 176 HIS A CA 1
ATOM 1404 C C . HIS A 1 176 ? -1.337 12.041 1.679 1.00 96.69 176 HIS A C 1
ATOM 1406 O O . HIS A 1 176 ? -0.551 11.919 2.610 1.00 96.69 176 HIS A O 1
ATOM 1412 N N . HIS A 1 177 ? -2.293 12.975 1.666 1.00 96.38 177 HIS A N 1
ATOM 1413 C CA . HIS A 1 177 ? -2.475 13.966 2.733 1.00 96.38 177 HIS A CA 1
ATOM 1414 C C . HIS A 1 177 ? -2.739 13.361 4.118 1.00 96.38 177 HIS A C 1
ATOM 1416 O O . HIS A 1 177 ? -2.452 14.009 5.120 1.00 96.38 177 HIS A O 1
ATOM 1422 N N . ASP A 1 178 ? -3.210 12.113 4.188 1.00 95.94 178 ASP A N 1
ATOM 1423 C CA . ASP A 1 178 ? -3.418 11.410 5.460 1.00 95.94 178 ASP A CA 1
ATOM 1424 C C . ASP A 1 178 ? -2.092 11.161 6.210 1.00 95.94 178 ASP A C 1
ATOM 1426 O O . ASP A 1 178 ? -2.106 10.838 7.394 1.00 95.94 178 ASP A O 1
ATOM 1430 N N . TYR A 1 179 ? -0.947 11.343 5.539 1.00 97.00 179 TYR A N 1
ATOM 1431 C CA . TYR A 1 179 ? 0.395 11.154 6.093 1.00 97.00 179 TYR A CA 1
ATOM 1432 C C . TYR A 1 179 ? 1.183 12.456 6.287 1.00 97.00 179 TYR A C 1
ATOM 1434 O O . TYR A 1 179 ? 2.335 12.402 6.712 1.00 97.00 179 TYR A O 1
ATOM 1442 N N . ASP A 1 180 ? 0.614 13.628 5.983 1.00 96.19 180 ASP A N 1
ATOM 1443 C CA . ASP A 1 180 ? 1.363 14.893 6.068 1.00 96.19 180 ASP A CA 1
ATOM 1444 C C . ASP A 1 180 ? 1.828 15.184 7.510 1.00 96.19 180 ASP A C 1
ATOM 1446 O O . ASP A 1 180 ? 2.953 15.634 7.712 1.00 96.19 180 ASP A O 1
ATOM 1450 N N . GLN A 1 181 ? 1.019 14.823 8.516 1.00 94.62 181 GLN A N 1
ATOM 1451 C CA . GLN A 1 181 ? 1.329 14.991 9.948 1.00 94.62 181 GLN A CA 1
ATOM 1452 C C . GLN A 1 181 ? 2.422 14.043 10.476 1.00 94.62 181 GLN A C 1
ATOM 1454 O O . GLN A 1 181 ? 2.808 14.114 11.644 1.00 94.62 181 GLN A O 1
ATOM 1459 N N . CYS A 1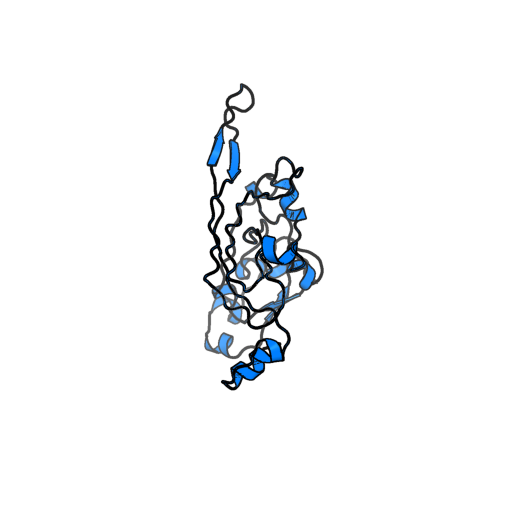 182 ? 2.917 13.120 9.651 1.00 95.62 182 CYS A N 1
ATOM 1460 C CA . CYS A 1 182 ? 3.982 12.199 10.042 1.00 95.62 182 CYS A CA 1
ATOM 1461 C C . CYS A 1 182 ? 5.377 12.804 9.850 1.00 95.62 182 CYS A C 1
ATOM 1463 O O . CYS A 1 182 ? 6.348 12.297 10.408 1.00 95.62 182 CYS A O 1
ATOM 1465 N N . PHE A 1 183 ? 5.492 13.857 9.037 1.00 96.81 183 PHE A N 1
ATOM 1466 C CA . PHE A 1 183 ? 6.765 14.440 8.636 1.00 96.81 183 PHE A CA 1
ATOM 1467 C C . PHE A 1 183 ? 6.939 15.828 9.247 1.00 96.81 183 PHE A C 1
ATOM 1469 O O . PHE A 1 183 ? 6.008 16.624 9.280 1.00 96.81 183 PHE A O 1
ATOM 1476 N N . GLN A 1 184 ? 8.164 16.158 9.662 1.00 96.00 184 GLN A N 1
ATOM 1477 C CA . GLN A 1 184 ? 8.484 17.501 10.166 1.00 96.00 184 GLN A CA 1
ATOM 1478 C C . GLN A 1 184 ? 8.297 18.585 9.092 1.00 96.00 184 GLN A C 1
ATOM 1480 O O . GLN A 1 184 ? 7.936 19.718 9.395 1.00 96.00 184 GLN A O 1
ATOM 1485 N N . SER A 1 185 ? 8.583 18.252 7.829 1.00 96.44 185 SER A N 1
ATOM 1486 C CA . SER A 1 185 ? 8.422 19.138 6.676 1.00 96.44 185 SER A CA 1
ATOM 1487 C C . SER A 1 185 ? 8.286 18.319 5.395 1.00 96.44 185 SER A C 1
ATOM 1489 O O . SER A 1 185 ? 8.935 17.286 5.238 1.00 96.44 185 SER A O 1
ATOM 1491 N N . VAL A 1 186 ? 7.485 18.824 4.455 1.00 95.75 186 VAL A N 1
ATOM 1492 C CA . VAL A 1 186 ? 7.265 18.239 3.121 1.00 95.75 186 VAL A CA 1
ATOM 1493 C C . VAL A 1 186 ? 7.953 19.042 2.010 1.00 95.75 186 VAL A C 1
ATOM 1495 O O . VAL A 1 186 ? 7.555 18.975 0.849 1.00 95.75 186 VAL A O 1
ATOM 1498 N N . GLN A 1 187 ? 9.004 19.805 2.333 1.00 97.31 187 GLN A N 1
ATOM 1499 C CA . GLN A 1 187 ? 9.751 20.600 1.344 1.00 97.31 187 GLN A CA 1
ATOM 1500 C C . GLN A 1 187 ? 10.297 19.752 0.180 1.00 97.31 187 GLN A C 1
ATOM 1502 O O . GLN A 1 187 ? 10.371 20.227 -0.951 1.00 97.31 187 GLN A O 1
ATOM 1507 N N . LEU A 1 188 ? 10.653 18.492 0.447 1.00 97.44 188 LEU A N 1
ATOM 1508 C CA . LEU A 1 188 ? 11.028 17.496 -0.564 1.00 97.44 188 LEU A CA 1
ATOM 1509 C C . LEU A 1 188 ? 9.970 16.389 -0.686 1.00 97.44 188 LEU A C 1
ATOM 1511 O O . LEU A 1 188 ? 10.304 15.236 -0.958 1.00 97.44 188 LEU A O 1
ATOM 1515 N N . LEU A 1 189 ? 8.700 16.752 -0.480 1.00 98.00 189 LEU A N 1
ATOM 1516 C CA . LEU A 1 189 ? 7.559 15.843 -0.373 1.00 98.00 189 LEU A CA 1
ATOM 1517 C C . LEU A 1 189 ? 7.753 14.817 0.764 1.00 98.00 189 LEU A C 1
ATOM 1519 O O . LEU A 1 189 ? 8.532 15.035 1.688 1.00 98.00 189 LEU A O 1
ATOM 1523 N N . GLN A 1 190 ? 7.000 13.718 0.724 1.00 97.88 190 GLN A N 1
ATOM 1524 C CA . GLN A 1 190 ? 6.964 12.697 1.782 1.00 97.88 190 GLN A CA 1
ATOM 1525 C C . GLN A 1 190 ? 8.094 11.661 1.668 1.00 97.88 190 GLN A C 1
ATOM 1527 O O . GLN A 1 190 ? 8.452 11.000 2.638 1.00 97.88 190 GLN A O 1
ATOM 1532 N N . TRP A 1 191 ? 8.668 11.493 0.475 1.00 98.31 191 TRP A N 1
ATOM 1533 C CA . TRP A 1 191 ? 9.846 10.660 0.262 1.00 98.31 191 TRP A CA 1
ATOM 1534 C C . TRP A 1 191 ? 10.705 11.256 -0.848 1.00 98.31 191 TRP A C 1
ATOM 1536 O O . TRP A 1 191 ? 10.202 11.835 -1.809 1.00 98.31 191 TRP A O 1
ATOM 1546 N N . ASN A 1 192 ? 12.013 11.067 -0.733 1.00 98.19 192 ASN A N 1
ATOM 1547 C CA . ASN A 1 192 ? 12.972 11.407 -1.771 1.00 98.19 192 ASN A CA 1
ATOM 1548 C C . ASN A 1 192 ? 13.967 10.257 -1.943 1.00 98.19 192 ASN A C 1
ATOM 1550 O O . ASN A 1 192 ? 14.135 9.412 -1.062 1.00 98.19 192 ASN A O 1
ATOM 1554 N N . SER A 1 193 ? 14.590 10.181 -3.115 1.00 98.19 193 SER A N 1
ATOM 1555 C CA . SER A 1 193 ? 15.561 9.139 -3.422 1.00 98.19 193 SER A CA 1
ATOM 1556 C C . SER A 1 193 ? 16.631 9.674 -4.356 1.00 98.19 193 SER A C 1
ATOM 1558 O O . SER A 1 193 ? 16.349 10.438 -5.277 1.00 98.19 193 SER A O 1
ATOM 1560 N N . GLN A 1 194 ? 17.862 9.239 -4.121 1.00 98.19 194 GLN A N 1
ATOM 1561 C CA . GLN A 1 194 ? 19.008 9.516 -4.971 1.00 98.19 194 GLN A CA 1
ATOM 1562 C C . GLN A 1 194 ? 19.500 8.185 -5.526 1.00 98.19 194 GLN A C 1
ATOM 1564 O O . GLN A 1 194 ? 19.798 7.261 -4.769 1.00 98.19 194 GLN A O 1
ATOM 1569 N N . VAL A 1 195 ? 19.560 8.074 -6.852 1.00 98.12 195 VAL A N 1
ATOM 1570 C CA . VAL A 1 195 ? 19.914 6.824 -7.527 1.00 98.12 195 VAL A CA 1
ATOM 1571 C C . VAL A 1 195 ? 20.841 7.046 -8.704 1.00 98.12 195 VAL A C 1
ATOM 1573 O O . VAL A 1 195 ? 20.759 8.045 -9.414 1.00 98.12 195 VAL A O 1
ATOM 1576 N N . LYS A 1 196 ? 21.689 6.045 -8.949 1.00 98.50 196 LYS A N 1
ATOM 1577 C CA . LYS A 1 196 ? 22.466 5.920 -10.179 1.00 98.50 196 LYS A CA 1
ATOM 1578 C C . LYS A 1 196 ? 21.847 4.844 -11.065 1.00 98.50 196 LYS A C 1
ATOM 1580 O O . LYS A 1 196 ? 21.919 3.656 -10.748 1.00 98.50 196 LYS A O 1
ATOM 1585 N N . PHE A 1 197 ? 21.298 5.250 -12.205 1.00 98.31 197 PHE A N 1
ATOM 1586 C CA . PHE A 1 197 ? 20.823 4.320 -13.226 1.00 98.31 197 PHE A CA 1
ATOM 1587 C C . PHE A 1 197 ? 21.996 3.822 -14.077 1.00 98.31 197 PHE A C 1
ATOM 1589 O O . PHE A 1 197 ? 22.440 4.487 -15.008 1.00 98.31 197 PHE A O 1
ATOM 1596 N N . ASN A 1 198 ? 22.511 2.635 -13.753 1.00 98.50 198 ASN A N 1
ATOM 1597 C CA . ASN A 1 198 ? 23.526 1.969 -14.572 1.00 98.50 198 ASN A CA 1
ATOM 1598 C C . ASN A 1 198 ? 22.838 1.213 -15.717 1.00 98.50 198 ASN A C 1
ATOM 1600 O O . ASN A 1 198 ? 22.434 0.063 -15.545 1.00 98.50 198 ASN A O 1
ATOM 1604 N N . VAL A 1 199 ? 22.680 1.870 -16.868 1.00 98.38 199 VAL A N 1
ATOM 1605 C CA . VAL A 1 199 ? 21.988 1.308 -18.036 1.00 98.38 199 VAL A CA 1
ATOM 1606 C C . VAL A 1 199 ? 22.981 1.071 -19.167 1.00 98.38 199 VAL A C 1
ATOM 1608 O O . VAL A 1 199 ? 23.667 1.987 -19.613 1.00 98.38 199 VAL A O 1
ATOM 1611 N N . THR A 1 200 ? 23.023 -0.161 -19.666 1.00 98.50 200 THR A N 1
ATOM 1612 C CA . THR A 1 200 ? 23.776 -0.530 -20.868 1.00 98.50 200 THR A CA 1
ATOM 1613 C C . THR A 1 200 ? 22.799 -1.040 -21.913 1.00 98.50 200 THR A C 1
ATOM 1615 O O . THR A 1 200 ? 22.034 -1.965 -21.646 1.00 98.50 200 THR A O 1
ATOM 1618 N N . VAL A 1 201 ? 22.833 -0.448 -23.107 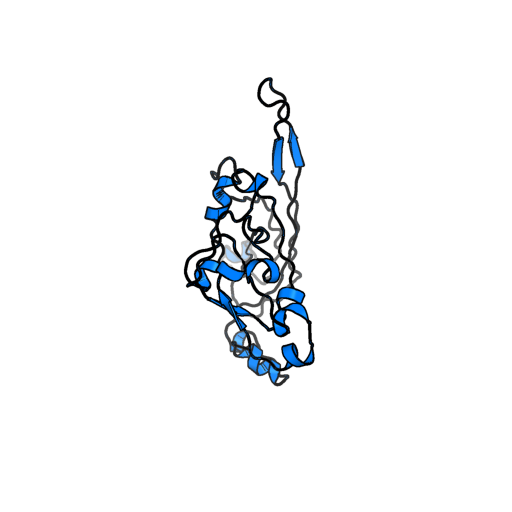1.00 98.38 201 VAL A N 1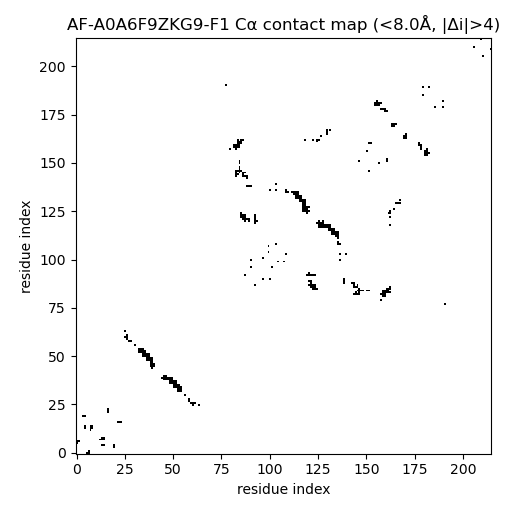
ATOM 1619 C CA . VAL A 1 201 ? 21.987 -0.856 -24.232 1.00 98.38 201 VAL A CA 1
ATOM 1620 C C . VAL A 1 201 ? 22.874 -1.272 -25.392 1.00 98.38 201 VAL A C 1
ATOM 1622 O O . VAL A 1 201 ? 23.590 -0.446 -25.951 1.00 98.38 201 VAL A O 1
ATOM 1625 N N . TYR A 1 202 ? 22.789 -2.543 -25.774 1.00 98.25 202 TYR A N 1
ATOM 1626 C CA . TYR A 1 202 ? 23.414 -3.047 -26.992 1.00 98.25 202 TYR A CA 1
ATOM 1627 C C . TYR A 1 202 ? 22.496 -2.719 -28.169 1.00 98.25 202 TYR A C 1
ATOM 1629 O O . TYR A 1 202 ? 21.385 -3.237 -28.246 1.00 98.25 202 TYR A O 1
ATOM 1637 N N . ARG A 1 203 ? 22.939 -1.816 -29.045 1.00 97.38 203 ARG A N 1
ATOM 1638 C CA . ARG A 1 203 ? 22.181 -1.349 -30.211 1.00 97.38 203 ARG A CA 1
ATOM 1639 C C . ARG A 1 203 ? 23.107 -1.186 -31.410 1.00 97.38 203 ARG A C 1
ATOM 1641 O O . ARG A 1 203 ? 24.288 -0.900 -31.232 1.00 97.38 203 ARG A O 1
ATOM 1648 N N . ASN A 1 204 ? 22.557 -1.349 -32.607 1.00 97.19 204 ASN A N 1
ATOM 1649 C CA . ASN A 1 204 ? 23.277 -1.112 -33.850 1.00 97.19 204 ASN A CA 1
ATOM 1650 C C . ASN A 1 204 ? 23.063 0.343 -34.283 1.00 97.19 204 ASN A C 1
ATOM 1652 O O . ASN A 1 204 ? 22.059 0.659 -34.916 1.00 97.19 204 ASN A O 1
ATOM 1656 N N . LEU A 1 205 ? 23.965 1.228 -33.861 1.00 96.25 205 LEU A N 1
ATOM 1657 C CA . LEU A 1 205 ? 24.022 2.611 -34.326 1.00 96.25 205 LEU A CA 1
ATOM 1658 C C . LEU A 1 205 ? 25.384 2.854 -34.985 1.00 96.25 205 LEU A C 1
ATOM 1660 O O . LEU A 1 205 ? 26.373 2.273 -34.524 1.00 96.25 205 LEU A O 1
ATOM 1664 N N . PRO A 1 206 ? 25.455 3.718 -36.013 1.00 95.75 206 PRO A N 1
ATOM 1665 C CA . PRO A 1 206 ? 26.737 4.181 -36.529 1.00 95.75 206 PRO A CA 1
ATOM 1666 C C . PRO A 1 206 ? 27.555 4.834 -35.411 1.00 95.75 206 PRO A C 1
ATOM 1668 O O . PRO A 1 206 ? 27.011 5.325 -34.415 1.00 95.75 206 PRO A O 1
ATOM 1671 N N . THR A 1 207 ? 28.879 4.851 -35.567 1.00 95.94 207 THR A N 1
ATOM 1672 C CA . THR A 1 207 ? 29.725 5.563 -34.610 1.00 95.94 207 THR A CA 1
ATOM 1673 C C . THR A 1 207 ? 29.441 7.065 -34.677 1.00 95.94 207 THR A C 1
ATOM 1675 O O . THR A 1 207 ? 28.956 7.585 -35.687 1.00 95.94 207 THR A O 1
ATOM 1678 N N . THR A 1 208 ? 29.777 7.805 -33.615 1.00 96.00 208 THR A N 1
ATOM 1679 C CA . THR A 1 208 ? 29.664 9.272 -33.632 1.00 96.00 208 THR A CA 1
ATOM 1680 C C . THR A 1 208 ? 30.469 9.879 -34.780 1.00 96.00 208 THR A C 1
ATOM 1682 O O . THR A 1 208 ? 30.041 10.871 -35.355 1.00 96.00 208 THR A O 1
ATOM 1685 N N . ARG A 1 209 ? 31.604 9.265 -35.148 1.00 95.06 209 ARG A N 1
ATOM 1686 C CA . ARG A 1 209 ? 32.439 9.708 -36.269 1.00 95.06 209 ARG A CA 1
ATOM 1687 C C . ARG A 1 209 ? 31.722 9.533 -37.606 1.00 95.06 209 ARG A C 1
ATOM 1689 O O . ARG A 1 209 ? 31.636 10.496 -38.358 1.00 95.06 209 ARG A O 1
ATOM 1696 N N . ASP A 1 210 ? 31.179 8.348 -37.867 1.00 94.69 210 ASP A N 1
ATOM 1697 C CA . ASP A 1 210 ? 30.467 8.067 -39.123 1.00 94.69 210 ASP A CA 1
ATOM 1698 C C . ASP A 1 210 ? 29.184 8.898 -39.242 1.00 94.69 210 ASP A C 1
ATOM 1700 O O . ASP A 1 210 ? 28.725 9.191 -40.336 1.00 94.69 210 ASP A O 1
ATOM 1704 N N . SER A 1 211 ? 28.612 9.314 -38.109 1.00 93.88 211 SER A N 1
ATOM 1705 C CA . SER A 1 211 ? 27.415 10.159 -38.090 1.00 93.88 211 SER A CA 1
ATOM 1706 C C . SER A 1 211 ? 27.694 11.628 -38.437 1.00 93.88 211 SER A C 1
ATOM 1708 O O . SER A 1 211 ? 26.776 12.322 -38.866 1.00 93.88 211 SER A O 1
ATOM 1710 N N . ILE A 1 212 ? 28.922 12.127 -38.224 1.00 94.56 212 ILE A N 1
ATOM 1711 C CA . ILE A 1 212 ? 29.293 13.533 -38.496 1.00 94.56 212 ILE A CA 1
ATOM 1712 C C . ILE A 1 212 ? 30.101 13.707 -39.786 1.00 94.56 212 ILE A C 1
ATOM 1714 O O . ILE A 1 212 ? 30.158 14.812 -40.322 1.00 94.56 212 ILE A O 1
ATOM 1718 N N . MET A 1 213 ? 30.739 12.643 -40.274 1.00 90.06 213 MET A N 1
ATOM 1719 C CA . MET A 1 213 ? 31.505 12.656 -41.516 1.00 90.06 213 MET A CA 1
ATOM 1720 C C . MET A 1 213 ? 30.594 12.261 -42.676 1.00 90.06 213 MET A C 1
ATOM 1722 O O . MET A 1 213 ? 29.926 11.236 -42.632 1.00 90.06 213 MET A O 1
ATOM 1726 N N . THR A 1 214 ? 30.562 13.080 -43.722 1.00 86.94 214 THR A N 1
ATOM 1727 C CA . THR A 1 214 ? 29.673 12.868 -44.877 1.00 86.94 214 THR A CA 1
ATOM 1728 C C . THR A 1 214 ? 30.172 11.771 -45.830 1.00 86.94 214 THR A C 1
ATOM 1730 O O . THR A 1 214 ? 29.409 11.307 -46.675 1.00 86.94 214 THR A O 1
ATOM 1733 N N . SER A 1 215 ? 31.441 11.367 -45.707 1.00 77.88 215 SER A N 1
ATOM 1734 C CA . SER A 1 215 ? 32.134 10.398 -46.568 1.00 77.88 215 SER A CA 1
ATOM 1735 C C . SER A 1 215 ? 33.288 9.729 -45.838 1.00 77.88 215 SER A C 1
ATOM 1737 O O . SER A 1 215 ? 34.034 10.489 -45.170 1.00 77.88 215 SER A O 1
#